Protein AF-A0A946AU66-F1 (afdb_monomer)

Secondary structure (DSSP, 8-state):
---HHHHHHHHH-TTS--HHHHHT-S-HHHHHHHHHHHHHHHHHHHHHHHHH-------HHHHHHHTTSHHHHEEEEE-TTS-EEEEEHHHH--TTSPPPHHHHHHHHHHHHHHHHHHHHHHHHH-TT-TTTTT--GGGHHHHHHHHHHHHHTSS---TTHHHHHHHHHHHHHHH-GGGGG--

Structure (mmCIF, N/CA/C/O backbone):
data_AF-A0A946AU66-F1
#
_entry.id   AF-A0A946AU66-F1
#
loop_
_atom_site.group_PDB
_atom_site.id
_atom_site.type_symbol
_atom_site.label_atom_id
_atom_site.label_alt_id
_atom_site.label_comp_id
_atom_site.label_asym_id
_atom_site.label_entity_id
_atom_site.label_seq_id
_atom_site.pdbx_PDB_ins_code
_atom_site.Cartn_x
_atom_site.Cartn_y
_atom_site.Cartn_z
_atom_site.occupancy
_atom_site.B_iso_or_equiv
_atom_site.auth_seq_id
_atom_site.auth_comp_id
_atom_site.auth_asym_id
_atom_site.auth_atom_id
_atom_site.pdbx_PDB_model_num
ATOM 1 N N . MET A 1 1 ? 36.187 0.213 -12.856 1.00 60.59 1 MET A N 1
ATOM 2 C CA . MET A 1 1 ? 34.868 -0.455 -12.766 1.00 60.59 1 MET A CA 1
ATOM 3 C C . MET A 1 1 ? 34.892 -1.703 -13.647 1.00 60.59 1 MET A C 1
ATOM 5 O O . MET A 1 1 ? 35.536 -1.671 -14.687 1.00 60.59 1 MET A O 1
ATOM 9 N N . ARG A 1 2 ? 34.312 -2.829 -13.206 1.00 71.44 2 ARG A N 1
ATOM 10 C CA . ARG A 1 2 ? 34.221 -4.060 -14.025 1.00 71.44 2 ARG A CA 1
ATOM 11 C C . ARG A 1 2 ? 33.295 -3.806 -15.229 1.00 71.44 2 ARG A C 1
ATOM 13 O O . ARG A 1 2 ? 32.353 -3.047 -15.070 1.00 71.44 2 ARG A O 1
ATOM 20 N N . ASP A 1 3 ? 33.547 -4.471 -16.358 1.00 88.75 3 ASP A N 1
ATOM 21 C CA . ASP A 1 3 ? 32.738 -4.415 -17.593 1.00 88.75 3 ASP A CA 1
ATOM 22 C C . ASP A 1 3 ? 31.210 -4.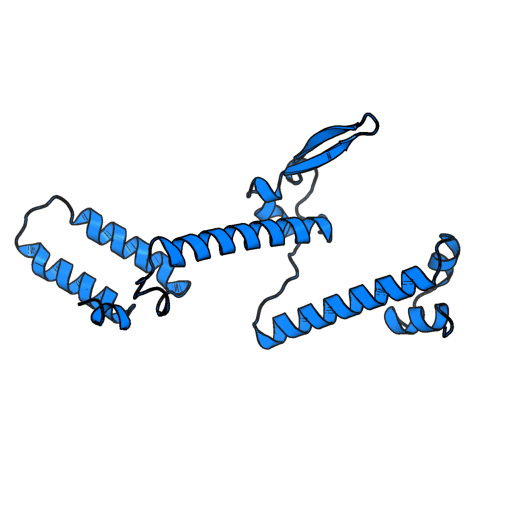383 -17.318 1.00 88.75 3 ASP A C 1
ATOM 24 O O . ASP A 1 3 ? 30.676 -5.389 -16.824 1.00 88.75 3 ASP A O 1
ATOM 28 N N . PRO A 1 4 ? 30.518 -3.256 -17.604 1.00 86.31 4 PRO A N 1
ATOM 29 C CA . PRO A 1 4 ? 29.085 -3.079 -17.366 1.00 86.31 4 PRO A CA 1
ATOM 30 C C . PRO A 1 4 ? 28.219 -4.123 -18.066 1.00 86.31 4 PRO A C 1
ATOM 32 O O . PRO A 1 4 ? 27.286 -4.637 -17.452 1.00 86.31 4 PRO A O 1
ATOM 35 N N . LYS A 1 5 ? 28.570 -4.533 -19.294 1.00 87.44 5 LYS A N 1
ATOM 36 C CA . LYS A 1 5 ? 27.807 -5.542 -20.051 1.00 87.44 5 LYS A CA 1
ATOM 37 C C . LYS A 1 5 ? 27.819 -6.882 -19.332 1.00 87.44 5 LYS A C 1
ATOM 39 O O . LYS A 1 5 ? 26.788 -7.539 -19.185 1.00 87.44 5 LYS A O 1
ATOM 44 N N . ARG A 1 6 ? 28.982 -7.269 -18.800 1.00 87.94 6 ARG A N 1
ATOM 45 C CA . ARG A 1 6 ? 29.120 -8.486 -17.991 1.00 87.94 6 ARG A CA 1
ATOM 46 C C . ARG A 1 6 ? 28.325 -8.410 -16.688 1.00 87.94 6 ARG A C 1
ATOM 48 O O . ARG A 1 6 ? 27.830 -9.435 -16.226 1.00 87.94 6 ARG A O 1
ATOM 55 N N . ILE A 1 7 ? 28.243 -7.237 -16.060 1.00 89.38 7 ILE A N 1
ATOM 56 C CA . ILE A 1 7 ? 27.464 -7.061 -14.827 1.00 89.38 7 ILE A CA 1
ATOM 57 C C . ILE A 1 7 ? 25.966 -7.124 -15.131 1.00 89.38 7 ILE A C 1
ATOM 59 O O . ILE A 1 7 ? 25.266 -7.852 -14.434 1.00 89.38 7 ILE A O 1
ATOM 63 N N . LEU A 1 8 ? 25.496 -6.448 -16.183 1.00 87.88 8 LEU A N 1
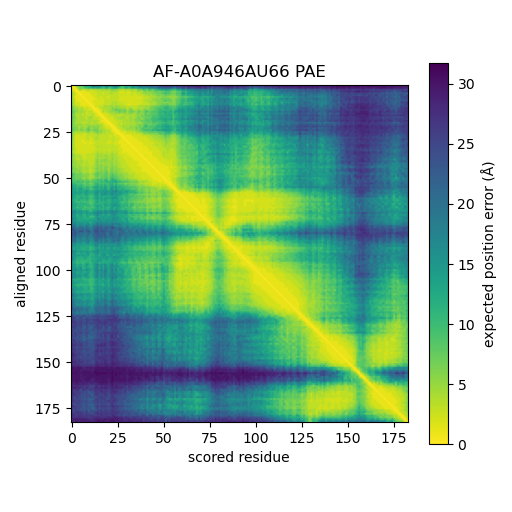ATOM 64 C CA . LEU A 1 8 ? 24.101 -6.506 -16.623 1.00 87.88 8 LEU A CA 1
ATOM 65 C C . LEU A 1 8 ? 23.668 -7.947 -16.871 1.00 87.88 8 LEU A C 1
ATOM 67 O O . LEU A 1 8 ? 22.719 -8.392 -16.236 1.00 87.88 8 LEU A O 1
ATOM 71 N N . LYS A 1 9 ? 24.433 -8.727 -17.650 1.00 89.38 9 LYS A N 1
ATOM 72 C CA . LYS A 1 9 ? 24.146 -10.158 -17.874 1.00 89.38 9 LYS A CA 1
ATOM 73 C C . LYS A 1 9 ? 24.020 -10.973 -16.585 1.00 89.38 9 LYS A C 1
ATOM 75 O O . LYS A 1 9 ? 23.229 -11.905 -16.523 1.00 89.38 9 LYS A O 1
ATOM 80 N N . LYS A 1 10 ? 24.775 -10.636 -15.535 1.00 89.06 10 LYS A N 1
ATOM 81 C CA . LYS A 1 10 ? 24.631 -11.300 -14.228 1.00 89.06 10 LYS A CA 1
ATOM 82 C C . LYS A 1 10 ? 23.365 -10.893 -13.478 1.00 89.06 10 LYS A C 1
ATOM 84 O O . LYS A 1 10 ? 22.876 -11.691 -12.689 1.00 89.06 10 LYS A O 1
ATOM 89 N N . LEU A 1 11 ? 22.892 -9.662 -13.661 1.00 86.31 11 LEU A N 1
ATOM 90 C CA . LEU A 1 11 ? 21.725 -9.123 -12.960 1.00 86.31 11 LEU A CA 1
ATOM 91 C C . LEU A 1 11 ? 20.407 -9.521 -13.631 1.00 86.31 11 LEU A C 1
ATOM 93 O O . LEU A 1 11 ? 19.452 -9.834 -12.929 1.00 86.31 11 LEU A O 1
ATOM 97 N N . ILE A 1 12 ? 20.358 -9.510 -14.966 1.00 85.38 12 ILE A N 1
ATOM 98 C CA . ILE A 1 12 ? 19.116 -9.721 -15.727 1.00 85.38 12 ILE A CA 1
ATOM 99 C C . ILE A 1 12 ? 18.990 -11.137 -16.304 1.00 85.38 12 ILE A C 1
ATOM 101 O O . ILE A 1 12 ? 17.879 -11.599 -16.537 1.00 85.38 12 ILE A O 1
ATOM 105 N N . GLY A 1 13 ? 20.110 -11.837 -16.501 1.00 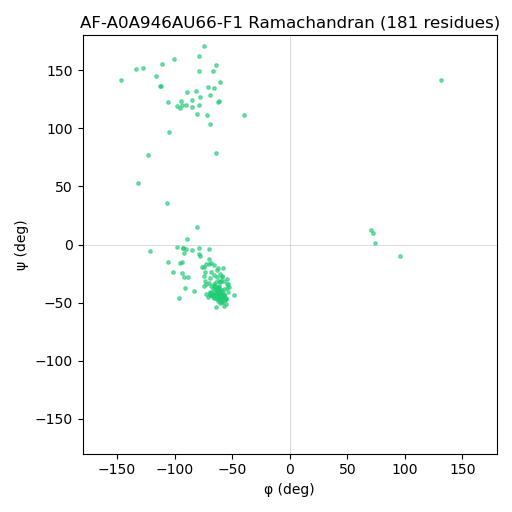85.25 13 GLY A N 1
ATOM 106 C CA . GLY A 1 13 ? 20.153 -13.189 -17.057 1.00 85.25 13 GLY A CA 1
ATOM 107 C C . GLY A 1 13 ? 21.190 -13.316 -18.180 1.00 85.25 13 GLY A C 1
ATOM 108 O O . GLY A 1 13 ? 21.354 -12.385 -18.973 1.00 85.25 13 GLY A O 1
ATOM 109 N N . PRO A 1 14 ? 21.912 -14.449 -18.268 1.00 83.81 14 PRO A N 1
ATOM 110 C CA . PRO A 1 14 ? 23.002 -14.624 -19.231 1.00 83.81 14 PRO A CA 1
ATOM 111 C C . PRO A 1 14 ? 22.527 -14.638 -20.693 1.00 83.81 14 PRO A C 1
ATOM 113 O O . PRO A 1 14 ? 23.302 -14.262 -21.577 1.00 83.81 14 PRO A O 1
ATOM 116 N N . ASP A 1 15 ? 21.269 -15.027 -20.913 1.00 86.50 15 ASP A N 1
ATOM 117 C CA . ASP A 1 15 ? 20.650 -15.215 -22.229 1.00 86.50 15 ASP A CA 1
ATOM 118 C C . ASP A 1 15 ? 19.970 -13.949 -22.772 1.00 86.50 15 ASP A C 1
ATOM 120 O O . ASP A 1 15 ? 19.487 -13.941 -23.902 1.00 86.50 15 ASP A O 1
ATOM 124 N N . ILE A 1 16 ? 19.931 -12.866 -21.988 1.00 84.69 16 ILE A N 1
ATOM 125 C CA . ILE A 1 16 ? 19.327 -11.603 -22.419 1.00 84.69 16 ILE A CA 1
ATOM 126 C C . ILE A 1 16 ? 20.314 -10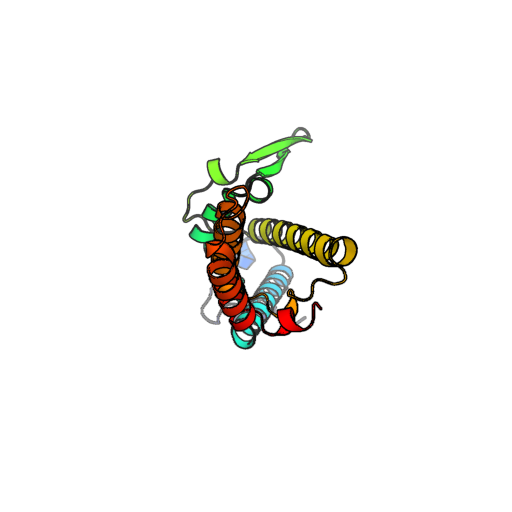.818 -23.290 1.00 84.69 16 ILE A C 1
ATOM 128 O O . ILE A 1 16 ? 21.485 -10.629 -22.932 1.00 84.69 16 ILE A O 1
ATOM 132 N N . ASP A 1 17 ? 19.822 -10.343 -24.435 1.00 85.81 17 ASP A N 1
ATOM 133 C CA . ASP A 1 17 ? 20.571 -9.453 -25.314 1.00 85.81 17 ASP A CA 1
ATOM 134 C C . ASP A 1 17 ?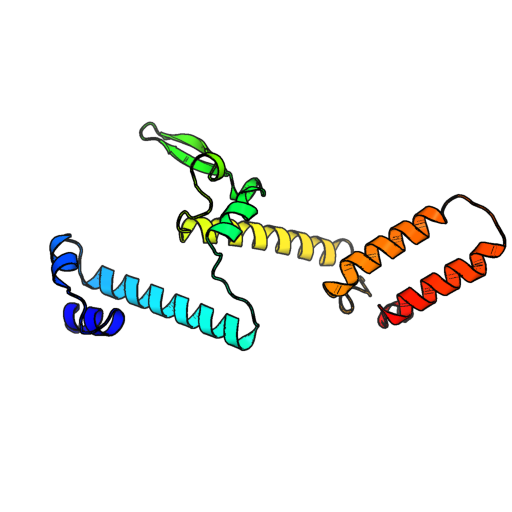 20.754 -8.072 -24.664 1.00 85.81 17 ASP A C 1
ATOM 136 O O . ASP A 1 17 ? 19.802 -7.446 -24.200 1.00 85.81 17 ASP A O 1
ATOM 140 N N . ILE A 1 18 ? 22.004 -7.606 -24.629 1.00 84.50 18 ILE A N 1
ATOM 141 C CA . ILE A 1 18 ? 22.388 -6.315 -24.044 1.00 84.50 18 ILE A CA 1
ATOM 142 C C . ILE A 1 18 ? 22.464 -5.218 -25.116 1.00 84.50 18 ILE A C 1
ATOM 144 O O . ILE A 1 18 ? 22.429 -4.040 -24.771 1.00 84.50 18 ILE A O 1
ATOM 148 N N . ALA A 1 19 ? 22.516 -5.577 -26.405 1.00 83.69 19 ALA A N 1
ATOM 149 C CA . ALA A 1 19 ? 22.602 -4.615 -27.504 1.00 83.69 19 ALA A CA 1
ATOM 150 C C . ALA A 1 19 ? 21.494 -3.537 -27.493 1.00 83.69 19 ALA A C 1
ATOM 152 O O . ALA A 1 19 ? 21.802 -2.389 -27.818 1.00 83.69 19 ALA A O 1
ATOM 153 N N . PRO A 1 20 ? 20.246 -3.820 -27.059 1.00 85.06 20 PRO A N 1
ATOM 154 C CA . PRO A 1 20 ? 19.224 -2.785 -26.919 1.00 85.06 20 PRO A CA 1
ATOM 155 C C . PRO A 1 20 ? 19.586 -1.679 -25.921 1.00 85.06 20 PRO A C 1
ATOM 157 O O . PRO A 1 20 ? 19.211 -0.536 -26.149 1.00 85.06 20 PRO A O 1
ATOM 160 N N . PHE A 1 21 ? 20.337 -1.983 -24.854 1.00 81.94 21 PHE A N 1
ATOM 161 C CA . PHE A 1 21 ? 20.793 -0.974 -23.888 1.00 81.94 21 PHE A CA 1
ATOM 162 C C . PHE A 1 21 ? 21.900 -0.090 -24.465 1.00 81.94 21 PHE A C 1
ATOM 164 O O . PHE A 1 21 ? 21.951 1.092 -24.164 1.00 81.94 21 PHE A O 1
ATOM 171 N N . ASP A 1 22 ? 22.769 -0.639 -25.320 1.00 79.62 22 ASP A N 1
ATOM 172 C CA . ASP A 1 22 ? 23.768 0.166 -26.036 1.00 79.62 22 ASP A CA 1
ATOM 173 C C . ASP A 1 22 ? 23.098 1.138 -27.026 1.00 79.62 22 ASP A C 1
ATOM 175 O O . ASP A 1 22 ? 23.580 2.248 -27.248 1.00 79.62 22 ASP A O 1
ATOM 179 N N . ALA A 1 23 ? 21.978 0.722 -27.627 1.00 83.31 23 ALA A N 1
ATOM 180 C CA . ALA A 1 23 ? 21.268 1.487 -28.647 1.00 83.31 23 ALA A CA 1
ATOM 181 C C . ALA A 1 23 ? 20.515 2.713 -28.101 1.00 83.31 23 ALA A C 1
ATOM 183 O O . ALA A 1 23 ? 20.171 3.599 -28.883 1.00 83.31 23 ALA A O 1
ATOM 184 N N . THR A 1 24 ? 20.267 2.793 -26.787 1.00 81.12 24 THR A N 1
ATOM 185 C CA . THR A 1 24 ? 19.590 3.951 -26.174 1.00 81.12 24 THR A CA 1
ATOM 186 C C . THR A 1 24 ? 20.494 5.181 -26.077 1.00 81.12 24 THR A C 1
ATOM 188 O O . THR A 1 24 ? 19.995 6.293 -25.928 1.00 81.12 24 THR A O 1
ATOM 191 N N . GLY A 1 25 ? 21.818 4.998 -26.164 1.00 80.38 25 GLY A N 1
ATOM 192 C CA . GLY A 1 25 ? 22.803 6.056 -25.934 1.00 80.38 25 GLY A CA 1
ATOM 193 C C . GLY A 1 25 ? 22.980 6.438 -24.459 1.00 80.38 25 GLY A C 1
ATOM 194 O O . GLY A 1 25 ? 23.785 7.320 -24.157 1.00 80.38 25 GLY A O 1
ATOM 195 N N . GLU A 1 26 ? 22.266 5.784 -23.540 1.00 84.06 26 GLU A N 1
ATOM 196 C CA . GLU A 1 26 ? 22.419 5.989 -22.100 1.00 84.06 26 GLU A CA 1
ATOM 197 C C . GLU A 1 26 ? 23.650 5.237 -21.555 1.00 84.06 26 GLU A C 1
ATOM 199 O O . GLU A 1 26 ? 24.001 4.165 -22.062 1.00 84.06 26 GLU A O 1
ATOM 204 N N . PRO A 1 27 ? 24.321 5.746 -20.503 1.00 88.88 27 PRO A N 1
ATOM 205 C CA . PRO A 1 27 ? 25.440 5.041 -19.883 1.00 88.88 27 PRO A CA 1
ATOM 206 C C . PRO A 1 27 ? 25.005 3.687 -19.307 1.00 88.88 27 PRO A C 1
ATOM 208 O O . PRO A 1 27 ? 24.140 3.612 -18.430 1.00 88.88 27 PRO A O 1
ATOM 211 N N . LEU A 1 28 ? 25.651 2.598 -19.731 1.00 88.31 28 LEU A N 1
ATOM 212 C CA . LEU A 1 28 ? 25.367 1.253 -19.210 1.00 88.31 28 LEU A CA 1
ATOM 213 C C . LEU A 1 28 ? 25.608 1.139 -17.701 1.00 88.31 28 LEU A C 1
ATOM 215 O O . LEU A 1 28 ? 25.024 0.290 -17.032 1.00 88.31 28 LEU A O 1
ATOM 219 N N . GLU A 1 29 ? 26.477 1.983 -17.161 1.00 89.50 29 GLU A N 1
ATOM 220 C CA . GLU A 1 29 ? 26.709 2.158 -15.734 1.00 89.50 29 GLU A CA 1
ATOM 221 C C . GLU A 1 29 ? 25.431 2.495 -14.976 1.00 89.50 29 GLU A C 1
ATOM 223 O O . GLU A 1 29 ? 25.137 1.868 -13.959 1.00 89.50 29 GLU A O 1
ATOM 228 N N . GLN A 1 30 ? 24.647 3.432 -15.507 1.00 87.50 30 GLN A N 1
ATOM 229 C CA . GLN A 1 30 ? 23.388 3.859 -14.913 1.00 87.50 30 GLN A CA 1
ATOM 230 C C . GLN A 1 30 ? 22.360 2.726 -14.949 1.00 87.50 30 GLN A C 1
ATOM 232 O O . GLN A 1 30 ? 21.644 2.500 -13.972 1.00 87.50 30 GLN A O 1
ATOM 237 N N . ALA A 1 31 ? 22.330 1.948 -16.035 1.00 87.69 31 ALA A N 1
ATOM 238 C CA . ALA A 1 31 ? 21.504 0.748 -16.104 1.00 87.69 31 ALA A CA 1
ATOM 239 C C . ALA A 1 31 ? 21.937 -0.285 -15.046 1.00 87.69 31 ALA A C 1
ATOM 241 O O . ALA A 1 31 ? 21.097 -0.830 -14.332 1.00 87.69 31 ALA A O 1
ATOM 242 N N . VAL A 1 32 ? 23.245 -0.527 -14.887 1.00 90.31 32 VAL A N 1
ATOM 243 C CA . VAL A 1 32 ? 23.778 -1.430 -13.851 1.00 90.31 32 VAL A CA 1
ATOM 244 C C . VAL A 1 32 ? 23.345 -0.999 -12.452 1.00 90.31 32 VAL A C 1
ATOM 246 O O . VAL A 1 32 ? 22.937 -1.854 -11.664 1.00 90.31 32 VAL A O 1
ATOM 249 N N . GLU A 1 33 ? 23.461 0.286 -12.125 1.00 90.44 33 GLU A N 1
ATOM 250 C CA . GLU A 1 33 ? 23.036 0.827 -10.829 1.00 90.44 33 GLU A CA 1
ATOM 251 C C . GLU A 1 33 ? 21.531 0.648 -10.629 1.00 90.44 33 GLU A C 1
ATOM 253 O O . GLU A 1 33 ? 21.120 0.019 -9.655 1.00 90.44 33 GLU A O 1
ATOM 258 N N . THR A 1 34 ? 20.730 1.025 -11.624 1.00 86.81 34 THR A N 1
ATOM 259 C CA . THR A 1 34 ? 19.271 0.857 -11.597 1.00 86.81 34 THR A CA 1
ATOM 260 C C . THR A 1 34 ? 18.864 -0.600 -11.338 1.00 86.81 34 THR A C 1
ATOM 262 O O . THR A 1 34 ? 18.032 -0.884 -10.477 1.00 86.81 34 THR A O 1
ATOM 265 N N . PHE A 1 35 ? 19.475 -1.570 -12.030 1.00 87.62 35 PHE A N 1
ATOM 266 C CA . PHE A 1 35 ? 19.165 -2.990 -11.821 1.00 87.62 35 PHE A CA 1
ATOM 267 C C . PHE A 1 35 ? 19.638 -3.523 -10.465 1.00 87.62 35 PHE A C 1
ATOM 269 O O . PHE A 1 35 ? 19.024 -4.449 -9.925 1.00 87.62 35 PHE A O 1
ATOM 276 N N . ARG A 1 36 ? 20.711 -2.967 -9.890 1.00 91.12 36 ARG A N 1
ATOM 277 C CA . ARG A 1 36 ? 21.114 -3.297 -8.515 1.00 91.12 36 ARG A CA 1
ATOM 278 C C . ARG A 1 36 ? 20.086 -2.805 -7.512 1.00 91.12 36 ARG A C 1
ATOM 280 O O . ARG A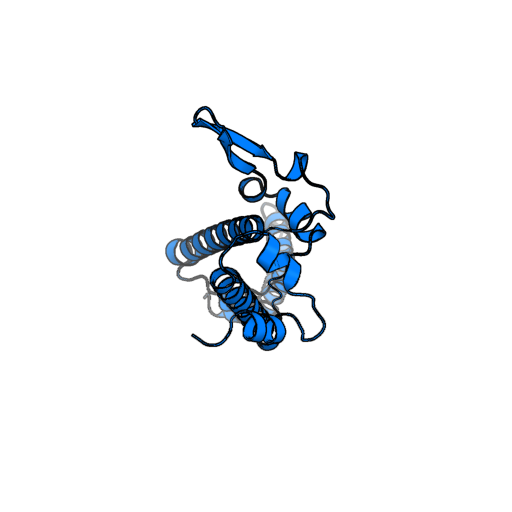 1 36 ? 19.736 -3.579 -6.623 1.00 91.12 36 ARG A O 1
ATOM 287 N N . ASP A 1 37 ? 19.585 -1.590 -7.690 1.00 87.38 37 ASP A N 1
ATOM 288 C CA . ASP A 1 37 ? 18.563 -1.015 -6.819 1.00 87.38 37 ASP A CA 1
ATOM 289 C C . ASP A 1 37 ? 17.273 -1.834 -6.891 1.00 87.38 37 ASP A C 1
ATOM 291 O O . ASP A 1 37 ? 16.758 -2.265 -5.861 1.00 87.38 37 ASP A O 1
ATOM 295 N N . VAL A 1 38 ? 16.826 -2.200 -8.099 1.00 84.50 38 VAL A N 1
ATOM 296 C CA . VAL A 1 38 ? 15.694 -3.127 -8.288 1.00 84.50 38 VAL A CA 1
ATOM 297 C C . VAL A 1 38 ? 15.946 -4.465 -7.585 1.00 84.50 38 VAL A C 1
ATOM 299 O O . VAL A 1 38 ? 15.061 -4.995 -6.909 1.00 84.50 38 VAL A O 1
ATOM 302 N N . GLY A 1 39 ? 17.153 -5.022 -7.711 1.00 86.44 39 GLY A N 1
ATOM 303 C CA . GLY A 1 39 ? 17.540 -6.250 -7.019 1.00 86.44 39 GLY A CA 1
ATOM 304 C C . GLY A 1 39 ? 17.502 -6.115 -5.494 1.00 86.44 39 GLY A C 1
ATOM 305 O O . GLY A 1 39 ? 17.093 -7.049 -4.804 1.00 86.44 39 GLY A O 1
ATOM 306 N N . GLN A 1 40 ? 17.887 -4.957 -4.960 1.00 87.25 40 GLN A N 1
ATOM 307 C CA . GLN A 1 40 ? 17.823 -4.663 -3.532 1.00 87.25 40 GLN A CA 1
ATOM 308 C C . GLN A 1 40 ? 16.374 -4.525 -3.051 1.00 87.25 40 GLN A C 1
ATOM 310 O O . GLN A 1 40 ? 16.021 -5.123 -2.036 1.00 87.25 40 GLN A O 1
ATOM 315 N N . CYS A 1 41 ? 15.516 -3.828 -3.800 1.00 82.19 41 CYS A N 1
ATOM 316 C CA . CYS A 1 41 ? 14.085 -3.731 -3.505 1.00 82.19 41 CYS A CA 1
ATOM 317 C C . CYS A 1 41 ? 13.424 -5.112 -3.443 1.00 82.19 41 CYS A C 1
ATOM 319 O O . CYS A 1 41 ? 12.672 -5.388 -2.511 1.00 82.19 41 CYS A O 1
ATOM 321 N N . ARG A 1 42 ? 13.746 -6.009 -4.388 1.00 84.50 42 ARG A N 1
ATOM 322 C CA . ARG A 1 42 ? 13.244 -7.393 -4.379 1.00 84.50 42 ARG A CA 1
ATOM 323 C C . ARG A 1 42 ? 13.665 -8.144 -3.120 1.00 84.50 42 ARG A C 1
ATOM 325 O O . ARG A 1 42 ? 12.813 -8.712 -2.457 1.00 84.50 42 ARG A O 1
ATOM 332 N N . LYS A 1 43 ? 14.940 -8.061 -2.727 1.00 87.06 43 LYS A N 1
ATOM 333 C CA . LYS A 1 43 ? 15.423 -8.692 -1.486 1.00 87.06 43 LYS A CA 1
ATOM 334 C C . LYS A 1 43 ? 14.718 -8.164 -0.239 1.00 87.06 43 LYS A C 1
ATOM 336 O O . LYS A 1 43 ? 14.432 -8.942 0.663 1.00 87.06 43 LYS A O 1
ATOM 341 N N . ILE A 1 44 ? 14.464 -6.856 -0.173 1.00 84.44 44 ILE A N 1
ATOM 342 C CA . ILE A 1 44 ? 13.730 -6.245 0.944 1.00 84.44 44 ILE A CA 1
ATOM 343 C C . ILE A 1 44 ? 12.293 -6.766 0.974 1.00 84.44 44 ILE A C 1
ATOM 345 O O . ILE A 1 44 ? 11.827 -7.173 2.036 1.00 84.44 44 ILE A O 1
ATOM 349 N N . ARG A 1 45 ? 11.612 -6.801 -0.178 1.00 83.69 45 ARG A N 1
ATOM 350 C CA . ARG A 1 45 ? 10.272 -7.386 -0.295 1.00 83.69 45 ARG A CA 1
ATOM 351 C C . ARG A 1 45 ? 10.276 -8.840 0.171 1.00 83.69 45 ARG A C 1
ATOM 353 O O . ARG A 1 45 ? 9.525 -9.163 1.079 1.00 83.69 45 ARG A O 1
ATOM 360 N N . ASP A 1 46 ? 11.164 -9.672 -0.368 1.00 87.00 46 ASP A N 1
ATOM 361 C CA . ASP A 1 46 ? 11.262 -11.093 -0.016 1.00 87.00 46 ASP A CA 1
ATOM 362 C C . ASP A 1 46 ? 11.501 -11.282 1.486 1.00 87.00 46 ASP A C 1
ATOM 364 O O . ASP A 1 46 ? 10.861 -12.121 2.121 1.00 87.00 46 ASP A O 1
ATOM 368 N N . PHE A 1 47 ? 12.387 -10.474 2.077 1.00 85.81 47 PHE A N 1
ATOM 369 C CA . PHE A 1 47 ? 12.627 -10.471 3.516 1.00 85.81 47 PHE A CA 1
ATOM 370 C C . PHE A 1 47 ? 11.351 -10.140 4.294 1.00 85.81 47 PHE A C 1
ATOM 372 O O . PHE A 1 47 ? 11.008 -10.863 5.229 1.00 85.81 47 PHE A O 1
ATOM 379 N N . VAL A 1 48 ? 10.634 -9.081 3.917 1.00 75.62 48 VAL A N 1
ATOM 380 C CA . VAL A 1 48 ? 9.438 -8.651 4.646 1.00 75.62 48 VAL A CA 1
ATOM 381 C C . VAL A 1 48 ? 8.289 -9.644 4.494 1.00 75.62 48 VAL A C 1
ATOM 383 O O . VAL A 1 48 ? 7.662 -10.010 5.487 1.00 75.62 48 VAL A O 1
ATOM 386 N N . THR A 1 49 ? 8.079 -10.168 3.291 1.00 84.44 49 THR A N 1
ATOM 387 C CA . THR A 1 49 ? 7.078 -11.205 3.035 1.00 84.44 49 THR A CA 1
ATOM 388 C C . THR A 1 49 ? 7.394 -12.484 3.803 1.00 84.44 49 THR A C 1
ATOM 390 O O . THR A 1 49 ? 6.505 -13.048 4.432 1.00 84.44 49 THR A O 1
ATOM 393 N N . THR A 1 50 ? 8.660 -12.909 3.844 1.00 88.19 50 THR A N 1
ATOM 394 C CA . THR A 1 50 ? 9.061 -14.137 4.551 1.00 88.19 50 THR A CA 1
ATOM 395 C C . THR A 1 50 ? 8.949 -14.010 6.071 1.00 88.19 50 THR A C 1
ATOM 397 O O . THR A 1 50 ? 8.525 -14.954 6.729 1.00 88.19 50 THR A O 1
ATOM 400 N N . ASN A 1 51 ? 9.345 -12.869 6.646 1.00 80.75 51 ASN A N 1
ATOM 401 C CA . ASN A 1 51 ? 9.436 -12.715 8.104 1.00 80.75 51 ASN A CA 1
ATOM 402 C C . ASN A 1 51 ? 8.159 -12.164 8.744 1.00 80.75 51 ASN A C 1
ATOM 404 O O . ASN A 1 51 ? 7.903 -12.448 9.911 1.00 80.75 51 ASN A O 1
ATOM 408 N N . PHE A 1 52 ? 7.370 -11.380 8.006 1.00 74.44 52 PHE A N 1
ATOM 409 C CA . PHE A 1 52 ? 6.185 -10.703 8.540 1.00 74.44 52 PHE A CA 1
ATOM 410 C C . PHE A 1 52 ? 4.891 -11.075 7.807 1.00 74.44 52 PHE A C 1
ATOM 412 O O . PHE A 1 52 ? 3.824 -10.641 8.226 1.00 74.44 52 PHE A O 1
ATOM 419 N N . GLY A 1 53 ? 4.955 -11.855 6.721 1.00 72.38 53 GLY A N 1
ATOM 420 C CA . GLY A 1 53 ? 3.776 -12.212 5.923 1.00 72.38 53 GLY A CA 1
ATOM 421 C C . GLY A 1 53 ? 3.191 -11.048 5.116 1.00 72.38 53 GLY A C 1
ATOM 422 O O . GLY A 1 53 ? 2.084 -11.162 4.600 1.00 72.38 53 GLY A O 1
ATOM 423 N N . ILE A 1 54 ? 3.913 -9.928 5.007 1.00 72.88 54 ILE A N 1
ATOM 424 C CA . ILE A 1 54 ? 3.451 -8.718 4.319 1.00 72.88 54 ILE A CA 1
ATOM 425 C C . ILE A 1 54 ? 4.037 -8.694 2.905 1.00 72.88 54 ILE A C 1
ATOM 427 O O . ILE A 1 54 ? 5.257 -8.660 2.730 1.00 72.88 54 ILE A O 1
ATOM 431 N N . ASP A 1 55 ? 3.179 -8.691 1.885 1.00 78.56 55 ASP A N 1
ATOM 432 C CA . ASP A 1 55 ? 3.596 -8.454 0.503 1.00 78.56 55 ASP A CA 1
ATOM 433 C C . ASP A 1 55 ? 3.409 -6.977 0.135 1.00 78.56 55 ASP A C 1
ATOM 435 O O . ASP A 1 55 ? 2.297 -6.457 0.130 1.00 78.56 55 ASP A O 1
ATOM 439 N N . PHE A 1 56 ? 4.512 -6.295 -0.183 1.00 69.56 56 PHE A N 1
ATOM 440 C CA . PHE A 1 56 ? 4.484 -4.909 -0.654 1.00 69.56 56 PHE A CA 1
ATOM 441 C C . PHE A 1 56 ? 4.107 -4.766 -2.131 1.00 69.56 56 PHE A C 1
ATOM 443 O O . PHE A 1 56 ? 3.942 -3.643 -2.609 1.00 69.56 56 PHE A O 1
ATOM 450 N N . ALA A 1 57 ? 4.001 -5.864 -2.884 1.00 76.25 57 ALA A N 1
ATOM 451 C CA . ALA A 1 57 ? 3.471 -5.783 -4.233 1.00 76.25 57 ALA A CA 1
ATOM 452 C C . ALA A 1 57 ? 1.968 -5.531 -4.183 1.00 76.25 57 ALA A C 1
ATOM 454 O O . ALA A 1 57 ? 1.174 -6.396 -3.825 1.00 76.25 57 ALA A O 1
ATOM 455 N N . ILE A 1 58 ? 1.587 -4.336 -4.610 1.00 78.06 58 ILE A N 1
ATOM 456 C CA . ILE A 1 58 ? 0.196 -4.010 -4.876 1.00 78.06 58 ILE A CA 1
ATOM 457 C C . ILE A 1 58 ? -0.101 -4.480 -6.299 1.00 78.06 58 ILE A C 1
ATOM 459 O O . ILE A 1 58 ? 0.542 -4.023 -7.249 1.00 78.06 58 ILE A O 1
ATOM 463 N N . SER A 1 59 ? -1.039 -5.419 -6.451 1.00 85.25 59 SER A N 1
ATOM 464 C CA . SER A 1 59 ? -1.497 -5.823 -7.783 1.00 85.25 59 SER A CA 1
ATOM 465 C C . SER A 1 59 ? -2.186 -4.642 -8.484 1.00 85.25 59 SER A C 1
ATOM 467 O O . SER A 1 59 ? -2.706 -3.756 -7.797 1.00 85.25 59 SER A O 1
ATOM 469 N N . PRO A 1 60 ? -2.211 -4.600 -9.827 1.00 89.94 60 PRO A N 1
ATOM 470 C CA . PRO A 1 60 ? -2.968 -3.591 -10.568 1.00 89.94 60 PRO A CA 1
ATOM 471 C C . PRO A 1 60 ? -4.407 -3.430 -10.065 1.00 89.94 60 PRO A C 1
ATOM 473 O O . PRO A 1 60 ? -4.850 -2.312 -9.807 1.00 89.94 60 PRO A O 1
ATOM 476 N N . GLU A 1 61 ? -5.088 -4.545 -9.805 1.00 87.81 61 GLU A N 1
ATOM 477 C CA . GLU A 1 61 ? -6.477 -4.571 -9.353 1.00 87.81 61 GLU A CA 1
ATOM 478 C C . GLU A 1 61 ? -6.623 -3.957 -7.958 1.00 87.81 61 GLU A C 1
ATOM 480 O O . GLU A 1 61 ? -7.497 -3.118 -7.737 1.00 87.81 61 GLU A O 1
ATOM 485 N N . THR A 1 62 ? -5.738 -4.326 -7.026 1.00 88.38 62 THR A N 1
ATOM 486 C CA . THR A 1 62 ? -5.715 -3.747 -5.677 1.00 88.38 62 THR A CA 1
ATOM 487 C C . THR A 1 62 ? -5.401 -2.256 -5.735 1.00 88.38 62 THR A C 1
ATOM 489 O O . THR A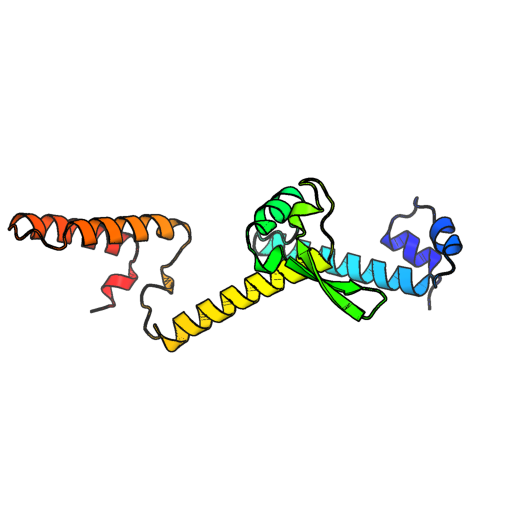 1 62 ? -6.054 -1.461 -5.065 1.00 88.38 62 THR A O 1
ATOM 492 N N . PHE A 1 63 ? -4.439 -1.842 -6.565 1.00 91.38 63 PHE A N 1
ATOM 493 C CA . PHE A 1 63 ? -4.123 -0.426 -6.731 1.00 91.38 63 PHE A CA 1
ATOM 494 C C . PHE A 1 63 ? -5.321 0.346 -7.288 1.00 91.38 63 PHE A C 1
ATOM 496 O O . PHE A 1 63 ? -5.621 1.426 -6.794 1.00 91.38 63 PHE A O 1
ATOM 503 N N . TYR A 1 64 ? -6.039 -0.219 -8.261 1.00 91.50 64 TYR A N 1
ATOM 504 C CA . TYR A 1 64 ? -7.236 0.398 -8.826 1.00 91.50 64 TYR A CA 1
ATOM 505 C C . TYR A 1 64 ? -8.337 0.602 -7.775 1.00 91.50 64 TYR A C 1
ATOM 507 O O . TYR A 1 64 ? -8.973 1.653 -7.755 1.00 91.50 64 TYR A O 1
ATOM 515 N N . GLN A 1 65 ? -8.521 -0.352 -6.856 1.00 90.31 65 GLN A N 1
ATOM 516 C CA . GLN A 1 65 ? -9.434 -0.198 -5.715 1.00 90.31 65 GLN A CA 1
ATOM 517 C C . GLN A 1 65 ? -8.977 0.898 -4.742 1.00 90.31 65 GLN A C 1
ATOM 519 O O . GLN A 1 65 ? -9.802 1.637 -4.213 1.00 90.31 65 GLN A O 1
ATOM 524 N N . LEU A 1 66 ? -7.668 1.062 -4.531 1.00 90.50 66 LEU A N 1
ATOM 525 C CA . LEU A 1 66 ? -7.135 2.142 -3.691 1.00 90.50 66 LEU A CA 1
ATOM 526 C C . LEU A 1 66 ? -7.387 3.539 -4.278 1.00 90.50 66 LEU A C 1
ATOM 528 O O . LEU A 1 66 ? -7.360 4.514 -3.532 1.00 90.50 66 LEU A O 1
ATOM 532 N N . LEU A 1 67 ? -7.697 3.657 -5.576 1.00 92.12 67 LEU A N 1
ATOM 533 C CA . LEU A 1 67 ? -8.097 4.927 -6.194 1.00 92.12 67 LEU A CA 1
ATOM 534 C C . LEU A 1 67 ? -9.494 5.406 -5.753 1.00 92.12 67 LEU A C 1
ATOM 536 O O . LEU A 1 67 ? -9.902 6.501 -6.129 1.00 92.12 67 LEU A O 1
ATOM 540 N N . GLU A 1 68 ? -10.235 4.637 -4.950 1.00 90.94 68 GLU A N 1
ATOM 541 C CA . GLU A 1 68 ? -11.399 5.172 -4.224 1.00 90.94 68 GLU A CA 1
ATOM 542 C C . GLU A 1 68 ? -10.980 6.168 -3.126 1.00 90.94 68 GLU A C 1
ATOM 544 O O . GLU A 1 68 ? -11.756 7.041 -2.736 1.00 90.94 68 GLU A O 1
ATOM 549 N N . ILE A 1 69 ? -9.736 6.078 -2.641 1.00 88.56 69 ILE A N 1
ATOM 550 C CA . ILE A 1 69 ? -9.170 7.021 -1.678 1.00 88.56 69 ILE A CA 1
ATOM 551 C C . ILE A 1 69 ? -8.708 8.259 -2.448 1.00 88.56 69 ILE A C 1
ATOM 553 O O . ILE A 1 69 ? -7.747 8.214 -3.218 1.00 88.56 69 ILE A O 1
ATOM 557 N N . GLY A 1 70 ? -9.385 9.389 -2.229 1.00 87.81 70 GLY A N 1
ATOM 558 C CA . GLY A 1 70 ? -9.149 10.622 -2.988 1.00 87.81 70 GLY A CA 1
ATOM 559 C C . GLY A 1 70 ? -7.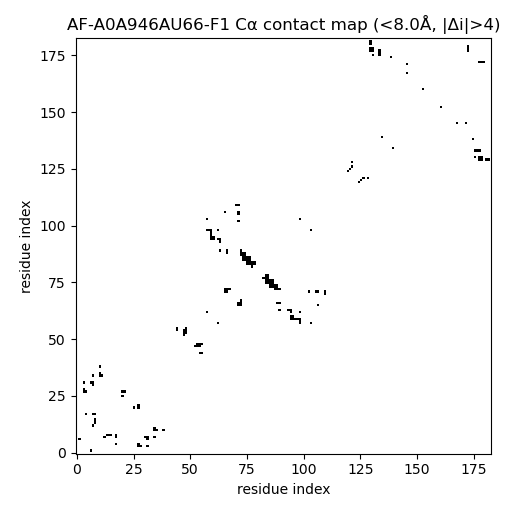688 11.084 -2.994 1.00 87.81 70 GLY A C 1
ATOM 560 O O . GLY A 1 70 ? -7.171 11.452 -4.044 1.00 87.81 70 GLY A O 1
ATOM 561 N N . SER A 1 71 ? -6.987 10.998 -1.863 1.00 85.31 71 SER A N 1
ATOM 562 C CA . SER A 1 71 ? -5.580 11.407 -1.766 1.00 85.31 71 SER A CA 1
ATOM 563 C C . SER A 1 71 ? -4.596 10.496 -2.509 1.00 85.31 71 SER A C 1
ATOM 565 O O . SER A 1 71 ? -3.474 10.912 -2.785 1.00 85.31 71 SER A O 1
ATOM 567 N N . ILE A 1 72 ? -5.013 9.279 -2.870 1.00 89.69 72 ILE A N 1
ATOM 568 C CA . ILE A 1 72 ? -4.254 8.378 -3.747 1.00 89.69 72 ILE A CA 1
ATOM 569 C C . ILE A 1 72 ? -4.652 8.609 -5.213 1.00 89.69 72 ILE A C 1
ATOM 571 O O . ILE A 1 72 ? -3.801 8.554 -6.099 1.00 89.69 72 ILE A O 1
ATOM 575 N N . ASN A 1 73 ? -5.937 8.872 -5.475 1.00 91.75 73 ASN A N 1
ATOM 576 C CA . ASN A 1 73 ? -6.486 9.048 -6.820 1.00 91.75 73 ASN A CA 1
ATOM 577 C C . ASN A 1 73 ? -5.966 10.295 -7.535 1.00 91.75 73 ASN A C 1
ATOM 579 O O . ASN A 1 73 ? -5.675 10.247 -8.729 1.00 91.75 73 ASN A O 1
ATOM 583 N N . TYR A 1 74 ? -5.897 11.417 -6.827 1.00 90.56 74 TYR A N 1
ATOM 584 C CA . TYR A 1 74 ? -5.586 12.699 -7.437 1.00 90.56 74 TYR A CA 1
ATOM 585 C C . TYR A 1 74 ? -4.097 13.001 -7.340 1.00 90.56 74 TYR A C 1
ATOM 587 O O . TYR A 1 74 ? -3.531 13.052 -6.249 1.00 90.56 74 TYR A O 1
ATOM 595 N N . ILE A 1 75 ? -3.471 13.233 -8.492 1.00 86.00 75 ILE A N 1
ATOM 596 C CA . ILE A 1 75 ? -2.082 13.681 -8.576 1.00 86.00 75 ILE A CA 1
ATOM 597 C C . ILE A 1 75 ? -2.010 15.066 -9.205 1.00 86.00 75 ILE A C 1
ATOM 599 O O . ILE A 1 75 ? -2.781 15.394 -10.105 1.00 86.00 75 ILE A O 1
ATOM 603 N N . GLU A 1 76 ? -1.060 15.867 -8.739 1.00 86.38 76 GLU A N 1
ATOM 604 C CA . GLU A 1 76 ? -0.728 17.145 -9.356 1.00 86.38 76 GLU A CA 1
ATOM 605 C C . GLU A 1 76 ? 0.345 16.927 -10.421 1.00 86.38 76 GLU A C 1
ATOM 607 O O . GLU A 1 76 ? 1.367 16.275 -10.183 1.00 86.38 76 GLU A O 1
ATOM 612 N N . THR A 1 77 ? 0.115 17.477 -11.606 1.00 78.88 77 THR A N 1
ATOM 613 C CA . THR A 1 77 ? 1.106 17.532 -12.675 1.00 78.88 77 THR A CA 1
ATOM 614 C C . THR A 1 77 ? 1.259 18.962 -13.164 1.00 78.88 77 THR A C 1
ATOM 616 O O . THR A 1 77 ? 0.338 19.768 -13.063 1.00 78.88 77 THR A O 1
ATOM 619 N N . THR A 1 78 ? 2.438 19.295 -13.677 1.00 80.81 78 THR A N 1
ATOM 620 C CA . THR A 1 78 ? 2.730 20.628 -14.205 1.00 80.81 78 THR A CA 1
ATOM 621 C C . THR A 1 78 ? 2.767 20.559 -15.725 1.00 80.81 78 THR A C 1
ATOM 623 O O . THR A 1 78 ? 3.543 19.789 -16.297 1.00 80.81 78 THR A O 1
ATOM 626 N N . GLN A 1 79 ? 1.934 21.360 -16.383 1.00 78.31 79 GLN A N 1
ATOM 627 C CA . GLN A 1 79 ? 1.920 21.481 -17.835 1.00 78.31 79 GLN A CA 1
ATOM 628 C C . GLN A 1 79 ? 3.125 22.293 -18.348 1.00 78.31 79 GLN A C 1
ATOM 630 O O . GLN A 1 79 ? 3.900 22.880 -17.589 1.00 78.31 79 GLN A O 1
ATOM 635 N N . ARG A 1 80 ? 3.328 22.308 -19.674 1.00 77.81 80 ARG A N 1
ATOM 636 C CA . ARG A 1 80 ? 4.469 22.999 -20.317 1.00 77.81 80 ARG A CA 1
ATOM 637 C C . ARG A 1 80 ? 4.463 24.517 -20.107 1.00 77.81 80 ARG A C 1
ATOM 639 O O . ARG A 1 80 ? 5.509 25.143 -20.245 1.00 77.81 80 ARG A O 1
ATOM 646 N N . ASP A 1 81 ? 3.304 25.086 -19.810 1.00 87.06 81 ASP A N 1
ATOM 647 C CA . ASP A 1 81 ? 3.075 26.493 -19.473 1.00 87.06 81 ASP A CA 1
ATOM 648 C C . ASP A 1 81 ? 3.196 26.790 -17.966 1.00 87.06 81 ASP A C 1
ATOM 650 O O . ASP A 1 81 ? 3.022 27.937 -17.562 1.00 87.06 81 ASP A O 1
ATOM 654 N N . LEU A 1 82 ? 3.580 25.789 -17.162 1.00 82.56 82 LEU A N 1
ATOM 655 C CA . LEU A 1 82 ? 3.697 25.835 -15.702 1.00 82.56 82 LEU A CA 1
ATOM 656 C C . LEU A 1 82 ? 2.361 25.872 -14.946 1.00 82.56 82 LEU A C 1
ATOM 658 O O . LEU A 1 82 ? 2.372 26.054 -13.726 1.00 82.56 82 LEU A O 1
ATOM 662 N N . GLU A 1 83 ? 1.227 25.652 -15.616 1.00 85.19 83 GLU A N 1
ATOM 663 C CA . GLU A 1 83 ? -0.043 25.465 -14.915 1.00 85.19 83 GLU A CA 1
ATOM 664 C C . GLU A 1 83 ? -0.066 24.110 -14.193 1.00 85.19 83 GLU A C 1
ATOM 666 O O . GLU A 1 83 ? 0.372 23.083 -14.722 1.00 85.19 83 GLU A O 1
ATOM 671 N N . VAL A 1 84 ? -0.541 24.116 -12.944 1.00 85.38 84 VAL A N 1
ATOM 672 C CA . VAL A 1 84 ? -0.710 22.901 -12.141 1.00 85.38 84 VAL A CA 1
ATOM 673 C C . VAL A 1 84 ? -2.108 22.356 -12.391 1.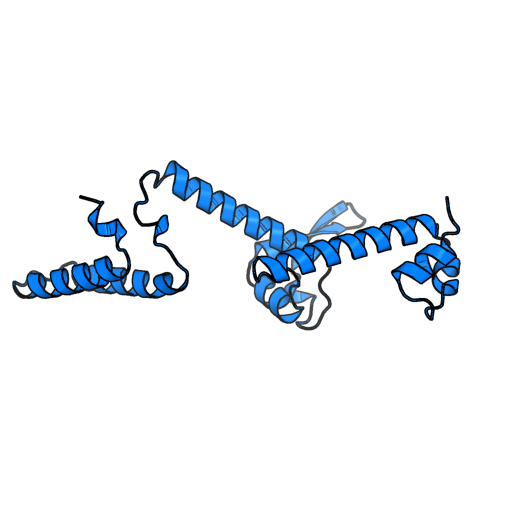00 85.38 84 VAL A C 1
ATOM 675 O O . VAL A 1 84 ? -3.099 23.027 -12.112 1.00 85.38 84 VAL A O 1
ATOM 678 N N . GLU A 1 85 ? -2.179 21.128 -12.886 1.00 86.81 85 GLU A N 1
ATOM 679 C CA . GLU A 1 85 ? -3.425 20.407 -13.107 1.00 86.81 85 GLU A CA 1
ATOM 680 C C . GLU A 1 85 ? -3.523 19.228 -12.140 1.00 86.81 85 GLU A C 1
ATOM 682 O O . GLU A 1 85 ? -2.564 18.478 -11.937 1.00 86.81 85 GLU A O 1
ATOM 687 N N . THR A 1 86 ? -4.705 19.050 -11.554 1.00 88.19 86 THR A N 1
ATOM 688 C CA . THR A 1 86 ? -5.036 17.864 -10.767 1.00 88.19 86 THR A CA 1
ATOM 689 C C . THR A 1 86 ? -5.714 16.838 -11.664 1.00 88.19 86 THR A C 1
ATOM 691 O O . THR A 1 86 ? -6.783 17.097 -12.213 1.00 88.19 86 THR A O 1
ATOM 694 N N . ILE A 1 87 ? -5.119 15.654 -11.781 1.00 90.06 87 ILE A N 1
ATOM 695 C CA . ILE A 1 87 ? -5.617 14.572 -12.634 1.00 90.06 87 ILE A CA 1
ATOM 696 C C . ILE A 1 87 ? -6.093 13.414 -11.760 1.00 90.06 87 ILE A C 1
ATOM 698 O O . ILE A 1 87 ? -5.397 13.014 -10.825 1.00 90.06 87 ILE A O 1
ATOM 702 N N . SER A 1 88 ? -7.255 12.842 -12.092 1.00 91.44 88 SER A N 1
ATOM 703 C CA . SER A 1 88 ? -7.683 11.558 -11.536 1.00 91.44 88 SER A CA 1
ATOM 704 C C . SER A 1 88 ? -6.972 10.407 -12.245 1.00 91.44 88 SER A C 1
ATOM 706 O O . SER A 1 88 ? -7.117 10.184 -13.453 1.00 91.44 88 SER A O 1
ATOM 708 N N . LEU A 1 89 ? -6.233 9.619 -11.470 1.00 91.19 89 LEU A N 1
ATOM 709 C CA . LEU A 1 89 ? -5.659 8.365 -11.938 1.00 91.19 89 LEU A CA 1
ATOM 710 C C . LEU A 1 89 ? -6.747 7.353 -12.313 1.00 91.19 89 LEU A C 1
ATOM 712 O O . LEU A 1 89 ? -6.551 6.565 -13.231 1.00 91.19 89 LEU A O 1
ATOM 716 N N . LYS A 1 90 ? -7.896 7.367 -11.635 1.00 92.38 90 LYS A N 1
ATOM 717 C CA . LYS A 1 90 ? -8.993 6.427 -11.894 1.00 92.38 90 LYS A CA 1
ATOM 718 C C . LYS A 1 90 ? -9.658 6.647 -13.252 1.00 92.38 90 LYS A C 1
ATOM 720 O O . LYS A 1 90 ? -10.010 5.671 -13.909 1.00 92.38 90 LYS A O 1
ATOM 725 N N . ASP A 1 91 ? -9.768 7.903 -13.682 1.00 92.19 91 ASP A N 1
ATOM 726 C CA . ASP A 1 91 ? -10.378 8.271 -14.968 1.00 92.19 91 ASP A CA 1
ATOM 727 C C . ASP A 1 91 ? -9.484 7.931 -16.167 1.00 92.19 91 ASP A C 1
ATOM 729 O O . ASP A 1 91 ? -9.957 7.772 -17.293 1.00 92.19 91 ASP A O 1
ATOM 733 N N . THR A 1 92 ? -8.176 7.826 -15.934 1.00 89.19 92 THR A N 1
ATOM 734 C CA . THR A 1 92 ? -7.165 7.663 -16.987 1.00 89.19 92 THR A CA 1
ATOM 735 C C . THR A 1 92 ? -6.597 6.249 -17.065 1.00 89.19 92 THR A C 1
ATOM 737 O O . THR A 1 92 ? -5.978 5.901 -18.071 1.00 89.19 92 THR A O 1
ATOM 740 N N . ARG A 1 93 ? -6.812 5.426 -16.033 1.00 90.75 93 ARG A N 1
ATOM 741 C CA . ARG A 1 93 ? -6.269 4.069 -15.923 1.00 90.75 93 ARG A CA 1
ATOM 742 C C . ARG A 1 93 ? -7.345 2.999 -16.034 1.00 90.75 93 ARG A C 1
ATOM 744 O O . ARG A 1 93 ? -8.505 3.207 -15.688 1.00 90.75 93 ARG A O 1
ATOM 751 N N . LYS A 1 94 ? -6.926 1.808 -16.445 1.00 91.88 94 LYS A N 1
ATOM 752 C CA . LYS A 1 94 ? -7.698 0.565 -16.370 1.00 91.88 94 LYS A CA 1
ATOM 753 C C . LYS A 1 94 ? -7.259 -0.286 -15.171 1.00 91.88 94 LYS A C 1
ATOM 755 O O . LYS A 1 94 ? -6.141 -0.108 -14.681 1.00 91.88 94 LYS A O 1
ATOM 760 N N . PRO A 1 95 ? -8.104 -1.221 -14.698 1.00 89.25 95 PRO A N 1
ATOM 761 C CA . PRO A 1 95 ? -7.775 -2.081 -13.559 1.00 89.25 95 PRO A CA 1
ATOM 762 C C . PRO A 1 95 ? -6.520 -2.942 -13.739 1.00 89.25 95 PRO A C 1
ATOM 764 O O . PRO A 1 95 ? -5.873 -3.276 -12.756 1.00 89.25 95 PRO A O 1
ATOM 767 N N . ASP A 1 96 ? -6.173 -3.292 -14.974 1.00 91.69 96 ASP A N 1
ATOM 768 C CA . ASP A 1 96 ? -5.030 -4.132 -15.339 1.00 91.69 96 ASP A CA 1
ATOM 769 C C . ASP A 1 96 ? -3.753 -3.332 -15.648 1.00 91.69 96 ASP A C 1
ATOM 771 O O . ASP A 1 96 ? -2.691 -3.916 -15.884 1.00 91.69 96 ASP A O 1
ATOM 775 N N . ASP A 1 97 ? -3.820 -1.997 -15.618 1.00 90.00 97 ASP A N 1
ATOM 776 C CA . ASP A 1 97 ? -2.670 -1.160 -15.942 1.00 90.00 97 ASP A CA 1
ATOM 777 C C . ASP A 1 97 ? -1.543 -1.330 -14.906 1.00 90.00 97 ASP A C 1
ATOM 779 O O . ASP A 1 97 ? -1.776 -1.218 -13.695 1.00 90.00 97 ASP A O 1
ATOM 783 N N . PRO A 1 98 ? -0.281 -1.483 -15.347 1.00 87.00 98 PRO A N 1
ATOM 784 C CA . PRO A 1 98 ? 0.850 -1.703 -14.455 1.00 87.00 98 PRO A CA 1
ATOM 785 C C . PRO A 1 98 ? 1.048 -0.543 -13.472 1.00 87.00 98 PRO A C 1
ATOM 787 O O . PRO A 1 98 ? 0.926 0.638 -13.820 1.00 87.00 98 PRO A O 1
ATOM 790 N N . VAL A 1 99 ? 1.376 -0.881 -12.226 1.00 85.50 99 VAL A N 1
ATOM 791 C CA . VAL A 1 99 ? 1.560 0.082 -11.132 1.00 85.50 99 VAL A CA 1
ATOM 792 C C . VAL A 1 99 ? 2.987 0.632 -11.160 1.00 85.50 99 VAL A C 1
ATOM 794 O O . VAL A 1 99 ? 3.957 -0.124 -11.123 1.00 85.50 99 VAL A O 1
ATOM 797 N N . SER A 1 100 ? 3.126 1.958 -11.233 1.00 82.88 100 SER A N 1
ATOM 798 C CA . SER A 1 100 ? 4.438 2.615 -11.209 1.00 82.88 100 SER A CA 1
ATOM 799 C C . SER A 1 100 ? 5.001 2.713 -9.781 1.00 82.88 100 SER A C 1
ATOM 801 O O . SER A 1 100 ? 4.261 2.645 -8.802 1.00 82.88 100 SER A O 1
ATOM 803 N N . ILE A 1 101 ? 6.308 2.953 -9.635 1.00 75.75 101 ILE A N 1
ATOM 804 C CA . ILE A 1 101 ? 6.905 3.246 -8.316 1.00 75.75 101 ILE A CA 1
ATOM 805 C C . ILE A 1 101 ? 6.313 4.532 -7.717 1.00 75.75 101 ILE A C 1
ATOM 807 O O . ILE A 1 101 ? 6.080 4.597 -6.513 1.00 75.75 101 ILE A O 1
ATOM 811 N N . GLY A 1 102 ? 6.025 5.540 -8.548 1.00 79.44 102 GLY A N 1
ATOM 812 C CA . GLY A 1 102 ? 5.368 6.772 -8.102 1.00 79.44 102 GLY A CA 1
ATOM 813 C C . GLY A 1 102 ? 3.997 6.496 -7.484 1.00 79.44 102 GLY A C 1
ATOM 814 O O . GLY A 1 102 ? 3.700 6.999 -6.406 1.00 79.44 102 GLY A O 1
ATOM 815 N N . ASN A 1 103 ? 3.220 5.609 -8.109 1.00 84.62 103 ASN A N 1
ATOM 816 C CA . ASN A 1 103 ? 1.919 5.174 -7.603 1.00 84.62 103 ASN A CA 1
ATOM 817 C C . ASN A 1 103 ? 2.048 4.515 -6.221 1.00 84.62 103 ASN A C 1
ATOM 819 O O . ASN A 1 103 ? 1.313 4.862 -5.300 1.00 84.62 103 ASN A O 1
ATOM 823 N N . LEU A 1 104 ? 3.009 3.596 -6.062 1.00 81.44 104 LEU A N 1
ATOM 824 C CA . LEU A 1 104 ? 3.274 2.937 -4.779 1.00 81.44 104 LEU A CA 1
ATOM 825 C C . LEU A 1 104 ? 3.687 3.945 -3.699 1.00 81.44 104 LEU A C 1
ATOM 827 O O . LEU A 1 104 ? 3.212 3.865 -2.570 1.00 81.44 104 LEU A O 1
ATOM 831 N N . ASN A 1 105 ? 4.530 4.919 -4.044 1.00 81.31 105 ASN A N 1
ATOM 832 C CA . ASN A 1 105 ? 4.964 5.954 -3.107 1.00 81.31 105 ASN A CA 1
ATOM 833 C C . ASN A 1 105 ? 3.801 6.824 -2.614 1.00 81.31 105 ASN A C 1
ATOM 835 O O . ASN A 1 105 ? 3.783 7.177 -1.436 1.00 81.31 105 ASN A O 1
ATOM 839 N N . SER A 1 106 ? 2.831 7.149 -3.475 1.00 83.50 106 SER A N 1
ATOM 840 C CA . SER A 1 106 ? 1.624 7.875 -3.060 1.00 83.50 106 SER A CA 1
ATOM 841 C C . SER A 1 106 ? 0.802 7.067 -2.055 1.00 83.50 106 SER A C 1
ATOM 843 O O . SER A 1 106 ? 0.442 7.595 -1.006 1.00 83.50 106 SER A O 1
ATOM 845 N N . VAL A 1 107 ? 0.591 5.770 -2.315 1.00 85.06 107 VAL A N 1
ATOM 846 C CA . VAL A 1 107 ? -0.112 4.873 -1.378 1.00 85.06 107 VAL A CA 1
ATOM 847 C C . VAL A 1 107 ? 0.611 4.822 -0.033 1.00 85.06 107 VAL A C 1
ATOM 849 O O . VAL A 1 107 ? -0.005 5.018 1.010 1.00 85.06 107 VAL A O 1
ATOM 852 N N . LEU A 1 108 ? 1.927 4.595 -0.046 1.00 84.00 108 LEU A N 1
ATOM 853 C CA . LEU A 1 108 ? 2.728 4.508 1.177 1.00 84.00 108 LEU A CA 1
ATOM 854 C C . LEU A 1 108 ? 2.710 5.815 1.974 1.00 84.00 108 LEU A C 1
ATOM 856 O O . LEU A 1 108 ? 2.676 5.774 3.202 1.00 84.00 108 LEU A O 1
ATOM 860 N N . ARG A 1 109 ? 2.722 6.968 1.298 1.00 86.19 109 ARG A N 1
ATOM 861 C CA . ARG A 1 109 ? 2.644 8.279 1.951 1.00 86.19 109 ARG A CA 1
ATOM 862 C C . ARG A 1 109 ? 1.314 8.468 2.673 1.00 86.19 109 ARG A C 1
ATOM 864 O O . ARG A 1 109 ? 1.324 8.922 3.815 1.00 86.19 109 ARG A O 1
ATOM 871 N N . GLU A 1 110 ? 0.204 8.111 2.036 1.00 86.88 110 GLU A N 1
ATOM 872 C CA . GLU A 1 110 ? -1.118 8.239 2.654 1.00 86.88 110 GLU A CA 1
ATOM 873 C C . GLU A 1 110 ? -1.305 7.246 3.804 1.00 86.88 110 GLU A C 1
ATOM 875 O O . GLU A 1 110 ? -1.696 7.657 4.892 1.00 86.88 110 GLU A O 1
ATOM 880 N N . LEU A 1 111 ? -0.887 5.985 3.638 1.00 85.38 111 LEU A N 1
ATOM 881 C CA . LEU A 1 111 ? -0.880 5.016 4.741 1.00 85.38 111 LEU A CA 1
ATOM 882 C C . LEU A 1 111 ? -0.033 5.503 5.924 1.00 85.38 111 LEU A C 1
ATOM 884 O O . LEU A 1 111 ? -0.447 5.395 7.075 1.00 85.38 111 LEU A O 1
ATOM 888 N N . TYR A 1 112 ? 1.150 6.057 5.654 1.00 85.62 112 TYR A N 1
ATOM 889 C CA . TYR A 1 112 ? 2.014 6.604 6.697 1.00 85.62 112 TYR A CA 1
ATOM 890 C C . TYR A 1 112 ? 1.349 7.769 7.435 1.00 85.62 112 TYR A C 1
ATOM 892 O O . TYR A 1 112 ? 1.390 7.821 8.662 1.00 85.62 112 TYR A O 1
ATOM 900 N N . LYS A 1 113 ? 0.713 8.686 6.702 1.00 89.12 113 LYS A N 1
ATOM 901 C CA . LYS A 1 113 ? -0.018 9.821 7.270 1.00 89.12 113 LYS A CA 1
ATOM 902 C C . LYS A 1 113 ? -1.174 9.359 8.161 1.00 89.12 113 LYS A C 1
ATOM 904 O O . LYS A 1 113 ? -1.304 9.859 9.276 1.00 89.12 113 LYS A O 1
ATOM 909 N N . ASP A 1 114 ? -1.961 8.383 7.717 1.00 85.12 114 ASP A N 1
ATOM 910 C CA . ASP A 1 114 ? -3.063 7.828 8.510 1.00 85.12 114 ASP A CA 1
ATOM 911 C C . ASP A 1 114 ? -2.555 7.136 9.781 1.00 85.12 114 ASP A C 1
ATOM 913 O O . ASP A 1 114 ? -3.094 7.351 10.869 1.00 85.12 114 ASP A O 1
ATOM 917 N N . LEU A 1 115 ? -1.465 6.369 9.677 1.00 85.94 115 LEU A N 1
ATOM 918 C CA . LEU A 1 115 ? -0.814 5.747 10.832 1.00 85.94 115 LEU A CA 1
ATOM 919 C C . LEU A 1 115 ? -0.254 6.784 11.811 1.00 85.94 115 LEU A C 1
ATOM 921 O O . LEU A 1 115 ? -0.382 6.601 13.021 1.00 85.94 115 LEU A O 1
ATOM 925 N N . GLN A 1 116 ? 0.338 7.875 11.317 1.00 88.56 116 GLN A N 1
ATOM 926 C CA . GLN A 1 116 ? 0.799 8.971 12.170 1.00 88.56 116 GLN A CA 1
ATOM 927 C C . GLN A 1 116 ? -0.364 9.624 12.918 1.00 88.56 116 GLN A C 1
ATOM 929 O O . GLN A 1 116 ? -0.280 9.790 14.132 1.00 88.56 116 GLN A O 1
ATOM 934 N N . LEU A 1 117 ? -1.462 9.937 12.228 1.00 89.25 117 LEU A N 1
ATOM 935 C CA . LEU A 1 117 ? -2.653 10.516 12.855 1.00 89.25 117 LEU A CA 1
ATOM 936 C C . LEU A 1 117 ? -3.250 9.580 13.910 1.00 89.25 117 LEU A C 1
ATOM 938 O O . LEU A 1 117 ? -3.652 10.027 14.986 1.00 89.25 117 LEU A O 1
ATOM 942 N N . LEU A 1 118 ? -3.294 8.277 13.626 1.00 84.75 118 LEU A N 1
ATOM 943 C CA . LEU A 1 118 ? -3.750 7.277 14.585 1.00 84.75 118 LEU A CA 1
ATOM 944 C C . LEU A 1 118 ? -2.825 7.216 15.804 1.00 84.75 118 LEU A C 1
ATOM 946 O O . LEU A 1 118 ? -3.307 7.222 16.934 1.00 84.75 118 LEU A O 1
ATOM 950 N N . HIS A 1 119 ? -1.509 7.213 15.589 1.00 83.88 119 HIS A N 1
ATOM 951 C CA . HIS A 1 119 ? -0.528 7.231 16.668 1.00 83.88 119 HIS A CA 1
ATOM 952 C C . HIS A 1 119 ? -0.657 8.484 17.546 1.00 83.88 119 HIS A C 1
ATOM 954 O O . HIS A 1 119 ? -0.631 8.375 18.772 1.00 83.88 119 HIS A O 1
ATOM 960 N N . GLU A 1 120 ? -0.845 9.659 16.944 1.00 88.56 120 GLU A N 1
ATOM 961 C CA . GLU A 1 120 ? -1.065 10.910 17.674 1.00 88.56 120 GLU A CA 1
ATOM 962 C C . GLU A 1 120 ? -2.335 10.853 18.525 1.00 88.56 120 GLU A C 1
ATOM 964 O O . GLU A 1 120 ? -2.278 11.175 19.712 1.00 88.56 120 GLU A O 1
ATOM 969 N N . ARG A 1 121 ? -3.458 10.390 17.959 1.00 84.31 121 ARG A N 1
ATOM 970 C CA . ARG A 1 121 ? -4.724 10.226 18.694 1.00 84.31 121 ARG A CA 1
ATOM 971 C C . ARG A 1 121 ? -4.574 9.276 19.870 1.00 84.31 121 ARG A C 1
ATOM 973 O O . ARG A 1 121 ? -4.951 9.613 20.985 1.00 84.31 121 ARG A O 1
ATOM 980 N N . VAL A 1 122 ? -3.987 8.105 19.634 1.00 81.56 122 VAL A N 1
ATOM 981 C CA . VAL A 1 122 ? -3.714 7.127 20.692 1.00 81.56 122 VAL A CA 1
ATOM 982 C C . VAL A 1 122 ? -2.868 7.755 21.798 1.00 81.56 122 VAL A C 1
ATOM 984 O O . VAL A 1 122 ? -3.207 7.644 22.966 1.00 81.56 122 VAL A O 1
ATOM 987 N N . THR A 1 123 ? -1.793 8.455 21.443 1.00 81.62 123 THR A N 1
ATOM 988 C CA . THR A 1 123 ? -0.828 8.961 22.429 1.00 81.62 123 THR A CA 1
ATOM 989 C C . THR A 1 123 ? -1.357 10.169 23.207 1.00 81.62 123 THR A C 1
ATOM 991 O O . THR A 1 123 ? -1.048 10.326 24.386 1.00 81.62 123 THR A O 1
ATOM 994 N N . LYS A 1 124 ? -2.130 11.045 22.557 1.00 85.44 124 LYS A N 1
ATOM 995 C CA . LYS A 1 124 ? -2.583 12.316 23.134 1.00 85.44 124 LYS A CA 1
ATOM 996 C C . LYS A 1 124 ? -3.980 12.234 23.738 1.00 85.44 124 LYS A C 1
ATOM 998 O O . LYS A 1 124 ? -4.192 12.752 24.831 1.00 85.44 124 LYS A O 1
ATOM 1003 N N . ASP A 1 125 ? -4.916 11.626 23.018 1.00 82.31 125 ASP A N 1
ATOM 1004 C CA . ASP A 1 125 ? -6.333 11.629 23.383 1.00 82.31 125 ASP A CA 1
ATOM 1005 C C . ASP A 1 125 ? -6.697 10.390 24.216 1.00 82.31 125 ASP A C 1
ATOM 1007 O O . ASP A 1 125 ? -7.630 10.440 25.016 1.00 82.31 125 ASP A O 1
ATOM 1011 N N . PHE A 1 126 ? -5.930 9.300 24.078 1.00 78.56 126 PHE A N 1
ATOM 1012 C CA . PHE A 1 126 ? -6.152 8.038 24.792 1.00 78.56 126 PHE A CA 1
ATOM 1013 C C . PHE A 1 126 ? -4.871 7.472 25.444 1.00 78.56 126 PHE A C 1
ATOM 1015 O O . PHE A 1 126 ? -4.544 6.303 25.225 1.00 78.56 126 PHE A O 1
ATOM 1022 N N . PRO A 1 127 ? -4.141 8.255 26.265 1.00 67.81 127 PRO A N 1
ATOM 1023 C CA . PRO A 1 127 ? -2.861 7.827 26.841 1.00 67.81 127 PRO A CA 1
ATOM 1024 C C . PRO A 1 127 ? -2.974 6.550 27.693 1.00 67.81 127 PRO A C 1
ATOM 1026 O O . PRO A 1 127 ? -2.025 5.773 27.759 1.00 67.81 127 PRO A O 1
ATOM 1029 N N . ASP A 1 128 ? -4.153 6.303 28.272 1.00 74.31 128 ASP A N 1
ATOM 1030 C CA . ASP A 1 128 ? -4.480 5.118 29.069 1.00 74.31 128 ASP A CA 1
ATOM 1031 C C . ASP A 1 128 ? -5.404 4.146 28.312 1.00 74.31 128 ASP A C 1
ATOM 1033 O O . ASP A 1 128 ? -6.302 3.543 28.902 1.00 74.31 128 ASP A O 1
ATOM 1037 N N . ALA A 1 129 ? -5.240 4.006 26.989 1.00 73.62 129 ALA A N 1
ATOM 1038 C CA . ALA A 1 129 ? -6.010 3.062 26.175 1.00 73.62 129 ALA A CA 1
ATOM 1039 C C . ALA A 1 129 ? -5.729 1.599 26.582 1.00 73.62 129 ALA A C 1
ATOM 1041 O O . ALA A 1 129 ? -5.009 0.870 25.907 1.00 73.62 129 ALA A O 1
ATOM 1042 N N . LEU A 1 130 ? -6.339 1.144 27.677 1.00 72.38 130 LEU A N 1
ATOM 1043 C CA . LEU A 1 130 ? -6.139 -0.168 28.308 1.00 72.38 130 LEU A CA 1
ATOM 1044 C C . LEU A 1 130 ? -6.347 -1.348 27.353 1.00 72.38 130 LEU A C 1
ATOM 1046 O O . LEU A 1 130 ? -5.726 -2.398 27.506 1.00 72.38 130 LEU A O 1
ATOM 1050 N N . LEU A 1 131 ? -7.213 -1.161 26.359 1.00 74.88 131 LEU A N 1
ATOM 1051 C CA . LEU A 1 131 ? -7.595 -2.188 25.396 1.00 74.88 131 LEU A CA 1
ATOM 1052 C C . LEU A 1 131 ? -6.733 -2.184 24.136 1.00 74.88 131 LEU A C 1
ATOM 1054 O O . LEU A 1 131 ? -6.863 -3.096 23.325 1.00 74.88 131 LEU A O 1
ATOM 1058 N N . ILE A 1 132 ? -5.848 -1.199 23.953 1.00 74.62 132 ILE A N 1
ATOM 1059 C CA . ILE A 1 132 ? -5.057 -1.086 22.721 1.00 74.62 132 ILE A CA 1
ATOM 1060 C C . ILE A 1 132 ? -4.152 -2.300 22.505 1.00 74.62 132 ILE A C 1
ATOM 1062 O O . ILE A 1 132 ? -3.922 -2.713 21.374 1.00 74.62 132 ILE A O 1
ATOM 1066 N N . HIS A 1 133 ? -3.686 -2.909 23.596 1.00 73.00 133 HIS A N 1
ATOM 1067 C CA . HIS A 1 133 ? -2.869 -4.119 23.567 1.00 73.00 133 HIS A CA 1
ATOM 1068 C C . HIS A 1 133 ? -3.675 -5.389 23.271 1.00 73.00 133 HIS A C 1
ATOM 1070 O O . HIS A 1 133 ? -3.095 -6.390 22.854 1.00 73.00 133 HIS A O 1
ATOM 1076 N N . ASP A 1 134 ? -4.992 -5.342 23.471 1.00 75.94 134 ASP A N 1
ATOM 1077 C CA . ASP A 1 134 ? -5.912 -6.440 23.175 1.00 75.94 134 ASP A CA 1
ATOM 1078 C C . ASP A 1 134 ? -6.525 -6.305 21.770 1.00 75.94 134 ASP A C 1
ATOM 1080 O O . ASP A 1 134 ? -7.085 -7.278 21.256 1.00 75.94 134 ASP A O 1
ATOM 1084 N N . MET A 1 135 ? -6.415 -5.124 21.139 1.00 73.69 135 MET A N 1
ATOM 1085 C CA . MET A 1 135 ? -6.957 -4.869 19.807 1.00 73.69 135 MET A CA 1
ATOM 1086 C C . MET A 1 135 ? -6.304 -5.773 18.768 1.00 73.69 135 MET A C 1
ATOM 1088 O O . MET A 1 135 ? -5.092 -5.770 18.554 1.00 73.69 135 MET A O 1
ATOM 1092 N N . ARG A 1 136 ? -7.157 -6.529 18.084 1.00 79.50 136 ARG A N 1
ATOM 1093 C CA . ARG A 1 136 ? -6.806 -7.395 16.964 1.00 79.50 136 ARG A CA 1
ATOM 1094 C C . ARG A 1 136 ? -7.818 -7.166 15.840 1.00 79.50 136 ARG A C 1
ATOM 1096 O O . ARG A 1 136 ? -8.957 -6.808 16.155 1.00 79.50 136 ARG A O 1
ATOM 1103 N N . PRO A 1 137 ? -7.447 -7.354 14.562 1.00 74.62 137 PRO A N 1
ATOM 1104 C CA . PRO A 1 137 ? -8.359 -7.124 13.441 1.00 74.62 137 PRO A CA 1
ATOM 1105 C C . PRO A 1 137 ? -9.689 -7.875 13.580 1.00 74.62 137 PRO A C 1
ATOM 1107 O O . PRO A 1 137 ? -10.743 -7.328 13.277 1.00 74.62 137 PRO A O 1
ATOM 1110 N N . GLU A 1 138 ? -9.659 -9.089 14.130 1.00 82.19 138 GLU A N 1
ATOM 1111 C CA . GLU A 1 138 ? -10.837 -9.948 14.305 1.00 82.19 138 GLU A CA 1
ATOM 1112 C C . GLU A 1 138 ? -11.811 -9.427 15.373 1.00 82.19 138 GLU A C 1
ATOM 1114 O O . GLU A 1 138 ? -12.932 -9.916 15.480 1.00 82.19 138 GLU A O 1
ATOM 1119 N N . LEU A 1 139 ? -11.386 -8.453 16.183 1.00 83.50 139 LEU A N 1
ATOM 1120 C CA . LEU A 1 139 ? -12.197 -7.836 17.230 1.00 83.50 139 LEU A CA 1
ATOM 1121 C C . LEU A 1 139 ? -12.833 -6.510 16.796 1.00 83.50 139 LEU A C 1
ATOM 1123 O O . LEU A 1 139 ? -13.584 -5.933 17.578 1.00 83.50 139 LEU A O 1
ATOM 1127 N N . ILE A 1 140 ? -12.567 -6.031 15.574 1.00 79.31 140 ILE A N 1
ATOM 1128 C CA . ILE A 1 140 ? -13.138 -4.774 15.068 1.00 79.31 140 ILE A CA 1
ATOM 1129 C C . ILE A 1 140 ? -14.662 -4.885 14.944 1.00 79.31 140 ILE A C 1
ATOM 1131 O O . ILE A 1 140 ? -15.371 -4.084 15.552 1.00 79.31 140 ILE A O 1
ATOM 1135 N N . ASP A 1 141 ? -15.168 -5.899 14.237 1.00 83.69 141 ASP A N 1
ATOM 1136 C CA . ASP A 1 141 ? -16.615 -6.098 14.081 1.00 83.69 141 ASP A CA 1
ATOM 1137 C C . ASP A 1 141 ? -17.304 -6.398 15.431 1.00 83.69 141 ASP A C 1
ATOM 1139 O O . ASP A 1 141 ? -18.280 -5.720 15.755 1.00 83.69 141 ASP A O 1
ATOM 1143 N N . PRO A 1 142 ? -16.770 -7.290 16.300 1.00 86.88 142 PRO A N 1
ATOM 1144 C CA . PRO A 1 142 ? -17.298 -7.467 17.654 1.00 86.88 142 PRO A CA 1
ATOM 1145 C C . PRO A 1 142 ? -17.382 -6.176 18.482 1.00 86.88 142 PRO A C 1
ATOM 1147 O O . PRO A 1 142 ? -18.336 -5.996 19.236 1.00 86.88 142 PRO A O 1
ATOM 1150 N N . CYS A 1 143 ? -16.412 -5.260 18.362 1.00 82.44 143 CYS A N 1
ATOM 1151 C CA . CYS A 1 143 ? -16.467 -3.962 19.041 1.00 82.44 143 CYS A CA 1
ATOM 1152 C C . CYS A 1 143 ? -17.651 -3.106 18.577 1.00 82.44 143 CYS A C 1
ATOM 1154 O O . CYS A 1 143 ? -18.295 -2.466 19.412 1.00 82.44 143 CYS A O 1
ATOM 1156 N N . LEU A 1 144 ? -17.943 -3.098 17.274 1.00 82.81 144 LEU A N 1
ATOM 1157 C CA . LEU A 1 144 ? -19.098 -2.389 16.720 1.00 82.81 144 LEU A CA 1
ATOM 1158 C C . LEU A 1 144 ? -20.405 -3.012 17.224 1.00 82.81 144 LEU A C 1
ATOM 1160 O O . LEU A 1 144 ? -21.266 -2.294 17.728 1.00 82.81 144 LEU A O 1
ATOM 1164 N N . ASP A 1 145 ? -20.493 -4.344 17.230 1.00 87.06 145 ASP A N 1
ATOM 1165 C CA . ASP A 1 145 ? -21.647 -5.062 17.778 1.00 87.06 145 ASP A CA 1
ATOM 1166 C C . ASP A 1 145 ? -21.885 -4.729 19.259 1.00 87.06 145 ASP A C 1
ATOM 1168 O O . ASP A 1 145 ? -23.029 -4.591 19.698 1.00 87.06 145 ASP A O 1
ATOM 1172 N N . PHE A 1 146 ? -20.823 -4.595 20.063 1.00 85.31 146 PHE A N 1
ATOM 1173 C CA . PHE A 1 146 ? -20.955 -4.179 21.460 1.00 85.31 146 PHE A CA 1
ATOM 1174 C C . PHE A 1 146 ? -21.452 -2.742 21.599 1.00 85.31 146 PHE A C 1
ATOM 1176 O O . PHE A 1 146 ? -22.315 -2.495 22.445 1.00 85.31 146 PHE A O 1
ATOM 1183 N N . ALA A 1 147 ? -20.949 -1.813 20.784 1.00 81.81 147 ALA A N 1
ATOM 1184 C CA . ALA A 1 147 ? -21.415 -0.430 20.777 1.00 81.81 147 ALA A CA 1
ATOM 1185 C C . ALA A 1 147 ? -22.912 -0.357 20.432 1.00 81.81 147 ALA A C 1
ATOM 1187 O O . ALA A 1 147 ? -23.678 0.242 21.188 1.00 81.81 147 ALA A O 1
ATOM 1188 N N . ASP A 1 148 ? -23.347 -1.073 19.394 1.00 83.62 148 ASP A N 1
ATOM 1189 C CA . ASP A 1 148 ? -24.749 -1.146 18.971 1.00 83.62 148 ASP A CA 1
ATOM 1190 C C . ASP A 1 148 ? -25.639 -1.795 20.043 1.00 83.62 148 ASP A C 1
ATOM 1192 O O . ASP A 1 148 ? -26.717 -1.289 20.389 1.00 83.62 148 ASP A O 1
ATOM 1196 N N . LYS A 1 149 ? -25.185 -2.913 20.635 1.00 83.19 149 LYS A N 1
ATOM 1197 C CA . LYS A 1 149 ? -25.876 -3.579 21.752 1.00 83.19 149 LYS A CA 1
ATOM 1198 C C . LYS A 1 149 ? -26.039 -2.609 22.928 1.00 83.19 149 LYS A C 1
ATOM 1200 O O . LYS A 1 149 ? -27.138 -2.530 23.481 1.00 83.19 149 LYS A O 1
ATOM 1205 N N . LEU A 1 150 ? -25.002 -1.854 23.297 1.00 79.44 150 LEU A N 1
ATOM 1206 C CA . LEU A 1 150 ? -25.045 -0.871 24.387 1.00 79.44 150 LEU A CA 1
ATOM 1207 C C . LEU A 1 150 ? -25.942 0.331 24.059 1.00 79.44 150 LEU A C 1
ATOM 1209 O O . LEU A 1 150 ? -26.742 0.738 24.906 1.00 79.44 150 LEU A O 1
ATOM 1213 N N . GLU A 1 151 ? -25.893 0.856 22.837 1.00 79.56 151 GLU A N 1
ATOM 1214 C CA . GLU A 1 151 ? -26.751 1.958 22.393 1.00 79.56 151 GLU A CA 1
ATOM 1215 C C . GLU A 1 151 ? -28.231 1.553 22.391 1.00 79.56 151 GLU A C 1
ATOM 1217 O O . GLU A 1 151 ? -29.088 2.292 22.880 1.00 79.56 151 GLU A O 1
ATOM 1222 N N . SER A 1 152 ? -28.548 0.319 21.982 1.00 79.06 152 SER A N 1
ATOM 1223 C CA . SER A 1 152 ? -29.913 -0.225 22.055 1.00 79.06 152 SER A CA 1
ATOM 1224 C C . SER A 1 152 ? -30.453 -0.330 23.497 1.00 79.06 152 SER A C 1
ATOM 1226 O O . SER A 1 152 ? -31.671 -0.401 23.737 1.00 79.06 152 SER A O 1
ATOM 1228 N N . LEU A 1 153 ? -29.541 -0.331 24.477 1.00 75.31 153 LEU A N 1
ATOM 1229 C CA . LEU A 1 153 ? -29.821 -0.287 25.906 1.00 75.31 153 LEU A CA 1
ATOM 1230 C C . LEU A 1 153 ? -29.824 1.151 26.458 1.00 75.31 153 LEU A C 1
ATOM 1232 O O . LEU A 1 153 ? -30.203 1.340 27.615 1.00 75.31 153 LEU A O 1
ATOM 1236 N N . HIS A 1 154 ? -29.527 2.188 25.687 1.00 61.41 154 HIS A N 1
ATOM 1237 C CA . HIS A 1 154 ? -29.722 3.566 26.128 1.00 61.41 154 HIS A CA 1
ATOM 1238 C C . HIS A 1 154 ? -31.221 3.945 26.020 1.00 61.41 154 HIS A C 1
ATOM 1240 O O . HIS A 1 154 ? -31.877 3.708 25.012 1.00 61.41 154 HIS A O 1
ATOM 1246 N N . GLY A 1 155 ? -31.836 4.447 27.103 1.00 57.53 155 GLY A N 1
ATOM 1247 C CA . GLY A 1 155 ? -33.214 4.995 27.091 1.00 57.53 155 GLY A CA 1
ATOM 1248 C C . GLY A 1 155 ? -34.390 4.087 27.514 1.00 57.53 155 GLY A C 1
ATOM 1249 O O . GLY A 1 155 ? -35.484 4.592 27.740 1.00 57.53 155 GLY A O 1
ATOM 1250 N N . LYS A 1 156 ? -34.214 2.769 27.702 1.00 53.41 156 LYS A N 1
ATOM 1251 C CA . LYS A 1 156 ? -35.300 1.867 28.188 1.00 53.41 156 LYS A CA 1
ATOM 1252 C C . LYS A 1 156 ? -35.116 1.473 29.663 1.00 53.41 156 LYS A C 1
ATOM 1254 O O . LYS A 1 156 ? -34.362 0.550 29.950 1.00 53.41 156 LYS A O 1
ATOM 1259 N N . TRP A 1 157 ? -35.756 2.137 30.621 1.00 49.28 157 TRP A N 1
ATOM 1260 C CA . TRP A 1 157 ? -35.697 1.722 32.035 1.00 49.28 157 TRP A CA 1
ATOM 1261 C C . TRP A 1 157 ? -36.465 0.403 32.250 1.00 49.28 157 TRP A C 1
ATOM 1263 O O . TRP A 1 157 ? -37.690 0.396 32.275 1.00 49.28 157 TRP A O 1
ATOM 1273 N N . SER A 1 158 ? -35.765 -0.731 32.389 1.00 57.16 158 SER A N 1
ATOM 1274 C CA . SER A 1 158 ? -36.382 -1.989 32.844 1.00 57.16 158 SER A CA 1
ATOM 1275 C C . SER A 1 158 ? -35.409 -2.825 33.679 1.00 57.16 158 SER A C 1
ATOM 1277 O O . SER A 1 158 ? -34.233 -2.940 33.328 1.00 57.16 158 SER A O 1
ATOM 1279 N N . LEU A 1 159 ? -35.930 -3.467 34.729 1.00 55.72 159 LEU A N 1
ATOM 1280 C CA . LEU A 1 159 ? -35.215 -4.341 35.672 1.00 55.72 159 LEU A CA 1
ATOM 1281 C C . LEU A 1 159 ? -34.503 -5.539 35.005 1.00 55.72 159 LEU A C 1
ATOM 1283 O O . LEU A 1 159 ? -33.545 -6.068 35.557 1.00 55.72 159 LEU A O 1
ATOM 1287 N N . PHE A 1 160 ? -34.903 -5.926 33.787 1.00 54.84 160 PHE A N 1
ATOM 1288 C CA . PHE A 1 160 ? -34.284 -7.016 33.016 1.00 54.84 160 PHE A CA 1
ATOM 1289 C C . PHE A 1 160 ? -32.969 -6.631 32.321 1.00 54.84 160 PHE A C 1
ATOM 1291 O O . PHE A 1 160 ? -32.335 -7.476 31.691 1.00 54.84 160 PHE A O 1
ATOM 1298 N N . LYS A 1 161 ? -32.537 -5.367 32.408 1.00 59.75 161 LYS A N 1
ATOM 1299 C CA . LYS A 1 161 ? -31.253 -4.943 31.836 1.00 59.75 161 LYS A CA 1
ATOM 1300 C C . LYS A 1 161 ? -30.047 -5.406 32.635 1.00 59.75 161 LYS A C 1
ATOM 1302 O O . LYS A 1 161 ? -29.014 -5.622 32.024 1.00 59.75 161 LYS A O 1
ATOM 1307 N N . GLY A 1 162 ? -30.175 -5.617 33.946 1.00 62.84 162 GLY A N 1
ATOM 1308 C CA . GLY A 1 162 ? -29.041 -6.033 34.776 1.00 62.84 162 GLY A CA 1
ATOM 1309 C C . GLY A 1 162 ? -28.398 -7.337 34.295 1.00 62.84 162 GLY A C 1
ATOM 1310 O O . GLY A 1 162 ? -27.178 -7.415 34.216 1.00 62.84 162 GLY A O 1
ATOM 1311 N N . SER A 1 163 ? -29.199 -8.334 33.890 1.00 68.25 163 SER A N 1
ATOM 1312 C CA . SER A 1 163 ? -28.639 -9.581 33.346 1.00 68.25 163 SER A CA 1
ATOM 1313 C C . SER A 1 163 ? -28.061 -9.386 31.945 1.00 68.25 163 SER A C 1
ATOM 1315 O O . SER A 1 163 ? -26.965 -9.855 31.688 1.00 68.25 163 SER A O 1
ATOM 1317 N N . LYS A 1 164 ? -28.748 -8.643 31.064 1.00 74.88 164 LYS A N 1
ATOM 1318 C CA . LYS A 1 164 ? -28.281 -8.399 29.689 1.00 74.88 164 LYS A CA 1
ATOM 1319 C C . LYS A 1 164 ? -26.983 -7.596 29.636 1.00 74.88 164 LYS A C 1
ATOM 1321 O O . LYS A 1 164 ? -26.141 -7.872 28.795 1.00 74.88 164 LYS A O 1
ATOM 1326 N N . VAL A 1 165 ? -26.831 -6.615 30.523 1.00 78.50 165 VAL A N 1
ATOM 1327 C CA . VAL A 1 165 ? -25.588 -5.846 30.665 1.00 78.50 165 VAL A CA 1
ATOM 1328 C C . VAL A 1 165 ? -24.477 -6.754 31.189 1.00 78.50 165 VAL A C 1
ATOM 1330 O O . VAL A 1 165 ? -23.414 -6.783 30.592 1.00 78.50 165 VAL A O 1
ATOM 1333 N N . ASN A 1 166 ? -24.745 -7.575 32.209 1.00 82.38 166 ASN A N 1
ATOM 1334 C CA . ASN A 1 166 ? -23.769 -8.538 32.733 1.00 82.38 166 ASN A CA 1
ATOM 1335 C C . ASN A 1 166 ? -23.340 -9.586 31.684 1.00 82.38 166 ASN A C 1
ATOM 1337 O O . ASN A 1 166 ? -22.185 -9.999 31.655 1.00 82.38 166 ASN A O 1
ATOM 1341 N N . ASP A 1 167 ? -24.252 -10.022 30.812 1.00 85.56 167 ASP A N 1
ATOM 1342 C CA . ASP A 1 167 ? -23.925 -10.941 29.717 1.00 85.56 167 ASP A CA 1
ATOM 1343 C C . ASP A 1 167 ? -23.005 -10.265 28.686 1.00 85.56 167 ASP A C 1
ATOM 1345 O O . ASP A 1 167 ? -22.003 -10.858 28.289 1.00 85.56 167 ASP A O 1
ATOM 1349 N N . ILE A 1 168 ? -23.286 -9.004 28.326 1.00 84.12 168 ILE A N 1
ATOM 1350 C CA . ILE A 1 168 ? -22.425 -8.189 27.452 1.00 84.12 168 ILE A CA 1
ATOM 1351 C C . ILE A 1 168 ? -21.051 -7.961 28.093 1.00 84.12 168 ILE A C 1
ATOM 1353 O O . ILE A 1 168 ? -20.036 -8.147 27.432 1.00 84.12 168 ILE A O 1
ATOM 1357 N N . GLU A 1 169 ? -20.997 -7.607 29.378 1.00 83.81 169 GLU A N 1
ATOM 1358 C CA . GLU A 1 169 ? -19.745 -7.391 30.113 1.00 83.81 169 GLU A CA 1
ATOM 1359 C C . GLU A 1 169 ? -18.890 -8.661 30.176 1.00 83.81 169 GLU A C 1
ATOM 1361 O O . GLU A 1 169 ? -17.675 -8.596 29.998 1.00 83.81 169 GLU A O 1
ATOM 1366 N N . LYS A 1 170 ? -19.502 -9.834 30.379 1.00 87.12 170 LYS A N 1
ATOM 1367 C CA . LYS A 1 170 ? -18.788 -11.121 30.365 1.00 87.12 170 LYS A CA 1
ATOM 1368 C C . LYS A 1 170 ? -18.266 -11.483 28.981 1.00 87.12 170 LYS A C 1
ATOM 1370 O O . LYS A 1 170 ? -17.133 -11.948 28.869 1.00 87.12 170 LYS A O 1
ATOM 1375 N N . GLU A 1 171 ? -19.083 -11.287 27.947 1.00 89.25 171 GLU A N 1
ATOM 1376 C CA . GLU A 1 171 ? -18.683 -11.503 26.553 1.00 89.25 171 GLU A CA 1
ATOM 1377 C C . GLU A 1 171 ? -17.498 -10.585 26.209 1.00 89.25 171 GLU A C 1
ATOM 1379 O O . GLU A 1 171 ? -16.458 -11.055 25.747 1.00 89.25 171 GLU A O 1
ATOM 1384 N N . PHE A 1 172 ? -17.596 -9.304 26.566 1.00 87.88 172 PHE A N 1
ATOM 1385 C CA . PHE A 1 172 ? -16.539 -8.317 26.386 1.00 87.88 172 PHE A CA 1
ATOM 1386 C C . PHE A 1 172 ? -15.255 -8.685 27.141 1.00 87.88 172 PHE A C 1
ATOM 1388 O O . PHE A 1 172 ? -14.184 -8.741 26.542 1.00 87.88 172 PHE A O 1
ATOM 1395 N N . ALA A 1 173 ? -15.341 -9.019 28.431 1.00 87.44 173 ALA A N 1
ATOM 1396 C CA . ALA A 1 173 ? -14.181 -9.395 29.241 1.00 87.44 173 ALA A CA 1
ATOM 1397 C C . ALA A 1 173 ? -13.485 -10.674 28.742 1.00 87.44 173 ALA A C 1
ATOM 1399 O O . ALA A 1 173 ? -12.279 -10.832 28.928 1.00 87.44 173 ALA A O 1
ATOM 1400 N N . SER A 1 174 ? -14.221 -11.581 28.088 1.00 87.62 174 SER A N 1
ATOM 1401 C CA . SER A 1 174 ? -13.634 -12.772 27.462 1.00 87.62 174 SER A CA 1
ATOM 1402 C C . SER A 1 174 ? -12.786 -12.438 26.228 1.00 87.62 174 SER A C 1
ATOM 1404 O O . SER A 1 174 ? -11.775 -13.097 25.980 1.00 87.62 174 SER A O 1
ATOM 1406 N N . LEU A 1 175 ? -13.170 -11.397 25.483 1.00 86.62 175 LEU A N 1
ATOM 1407 C CA . LEU A 1 175 ? -12.482 -10.939 24.272 1.00 86.62 175 LEU A CA 1
ATOM 1408 C C . LEU A 1 175 ? -11.367 -9.927 24.570 1.00 86.62 175 LEU A C 1
ATOM 1410 O O . LEU A 1 175 ? -10.368 -9.895 23.846 1.00 86.62 175 LEU A O 1
ATOM 1414 N N . PHE A 1 176 ? -11.510 -9.175 25.665 1.00 85.38 176 PHE A N 1
ATOM 1415 C CA . PHE A 1 176 ? -10.581 -8.159 26.157 1.00 85.38 176 PHE A CA 1
ATOM 1416 C C . PHE A 1 176 ? -10.136 -8.468 27.595 1.00 85.38 176 PHE A C 1
ATOM 1418 O O . PHE A 1 176 ? -10.635 -7.852 28.542 1.00 85.38 176 PHE A O 1
ATOM 1425 N N . PRO A 1 177 ? -9.212 -9.417 27.818 1.00 80.75 177 PRO A N 1
ATOM 1426 C CA . PRO A 1 177 ? -8.832 -9.844 29.164 1.00 80.75 177 PRO A CA 1
ATOM 1427 C C . PRO A 1 177 ? -8.270 -8.708 30.031 1.00 80.75 177 PRO A C 1
ATOM 1429 O O . PRO A 1 177 ? -8.469 -8.701 31.250 1.00 80.75 177 PRO A O 1
ATOM 1432 N N . ASN A 1 178 ? -7.600 -7.720 29.422 1.00 79.12 178 ASN A N 1
ATOM 1433 C CA . ASN A 1 178 ? -7.055 -6.571 30.142 1.00 79.12 178 ASN A CA 1
ATOM 1434 C C . ASN A 1 178 ? -8.119 -5.520 30.495 1.00 79.12 178 ASN A C 1
ATOM 1436 O O . ASN A 1 178 ? -7.839 -4.661 31.329 1.00 79.12 178 ASN A O 1
ATOM 1440 N N . SER A 1 179 ? -9.349 -5.620 29.973 1.00 76.88 179 SER A N 1
ATOM 1441 C CA . SER A 1 179 ? -10.468 -4.747 30.375 1.00 76.88 179 SER A CA 1
ATOM 1442 C C . SER A 1 179 ? -10.761 -4.808 31.875 1.00 76.88 179 SER A C 1
ATOM 1444 O O . SER A 1 179 ? -11.128 -3.810 32.482 1.00 76.88 179 SER A O 1
ATOM 1446 N N . THR A 1 180 ? -10.521 -5.956 32.508 1.00 71.62 180 THR A N 1
ATOM 1447 C CA . THR A 1 180 ? -10.725 -6.146 33.953 1.00 71.62 180 THR A CA 1
ATOM 1448 C C . THR A 1 180 ? -9.736 -5.363 34.819 1.00 71.62 180 THR A C 1
ATOM 1450 O O . THR A 1 180 ? -9.982 -5.171 36.007 1.00 71.62 180 THR A O 1
ATOM 1453 N N . LYS A 1 181 ? -8.634 -4.881 34.230 1.00 69.31 181 LYS A N 1
ATOM 1454 C CA . LYS A 1 181 ? -7.637 -4.026 34.891 1.00 69.31 181 LYS A CA 1
ATOM 1455 C C . LYS A 1 181 ? -8.013 -2.541 34.854 1.00 69.31 181 LYS A C 1
ATOM 1457 O O . LYS A 1 181 ? -7.300 -1.741 35.443 1.00 69.31 181 LYS A O 1
ATOM 1462 N N . ALA A 1 182 ? -9.103 -2.186 34.171 1.00 61.56 182 ALA A N 1
ATOM 1463 C CA . ALA A 1 182 ? -9.605 -0.822 34.012 1.00 61.56 182 ALA A CA 1
ATOM 1464 C C . ALA A 1 182 ? -10.421 -0.299 35.217 1.00 61.56 182 ALA A C 1
ATOM 1466 O O . ALA A 1 182 ? -11.161 0.671 35.057 1.00 61.56 182 ALA A O 1
ATOM 1467 N N . GLN A 1 183 ? -10.353 -0.966 36.379 1.00 48.53 183 GLN A N 1
ATOM 1468 C CA . GLN A 1 183 ? -11.108 -0.604 37.590 1.00 48.53 183 GLN A CA 1
ATOM 1469 C C . GLN A 1 183 ? -10.483 0.552 38.367 1.00 48.53 183 GLN A C 1
ATOM 1471 O O . GLN A 1 183 ? -9.245 0.539 38.550 1.00 48.53 183 GLN A O 1
#

Sequence (183 aa):
MRDPKRILKKLIGPDIDIAPFDATGEPLEQAVETFRDVGQCRKIRDFVTTNFGIDFAISPETFYQLLEIGSINYIETTQRDLEVETISLKDTRKPDDPVSIGNLNSVLRELYKDLQLLHERVTKDFPDALLIHDMRPELIDPCLDFADKLESLHGKWSLFKGSKVNDIEKEFASLFPNSTKAQ

Foldseek 3Di:
DPDLVVLVCVLPHVPDDCVVVVVVVDPSVVVSVVSVVVVVVVVVQVVCCVPPVDHLDQALQNLLVCLVPVQLQWDWDADPVRDIDIHGPNVVDDSRDDADPVSSVSVVVVVVVVVVVVVCCCVPVPVPVQQPVLDDPVCPVVVVVLVVLVVVVPPDDDPVVVVVVVVSVVVVCVSRVSVVVVD

Solvent-accessible surface area (backbone atoms only — not comparable to full-atom values): 10894 Å² total; per-residue (Å²): 133,77,65,46,70,64,50,39,28,70,75,79,35,81,88,58,81,60,65,69,56,64,72,71,74,54,62,55,61,60,53,43,52,52,53,49,52,54,51,49,52,50,53,53,42,52,50,40,29,74,76,70,70,46,72,81,77,68,50,31,54,58,49,50,58,48,36,74,43,61,82,56,14,49,46,80,44,71,47,100,88,67,50,77,44,78,42,56,50,61,84,76,52,60,52,80,46,84,72,49,72,68,58,53,51,43,48,53,50,51,53,48,50,54,52,49,54,49,50,49,45,43,59,71,79,36,72,79,52,66,52,63,86,57,65,47,82,86,47,52,63,59,52,51,53,49,51,52,56,52,54,73,56,58,90,67,93,54,87,72,45,63,60,57,51,51,52,50,52,52,57,47,41,72,72,28,68,55,55,75,71,74,117

Mean predicted aligned error: 13.28 Å

pLDDT: mean 82.16, std 8.66, range [48.53, 92.38]

Nearest PDB structures (foldseek):
  2q36-assembly1_A-2  TM=6.076E-01  e=3.513E+00  Oryctolagus cuniculus
  3h0n-assembly1_A-2  TM=2.521E-01  e=8.164E+00  Jannaschia sp. CCS1
  6ks8-assembly1_g  TM=2.180E-01  e=5.355E+00  Saccharomyces cerevisiae S288C
  7x3j-assembly1_D  TM=1.996E-01  e=9.209E+00  Homo sapiens

Radius of gyration: 26.4 Å; Cα contacts (8 Å, |Δi|>4): 107; chains: 1; bounding box: 71×42×66 Å